Protein AF-A0A6C0I2X2-F1 (afdb_monomer_lite)

Structure (mmCIF, N/CA/C/O backbone):
data_AF-A0A6C0I2X2-F1
#
_entry.id   AF-A0A6C0I2X2-F1
#
loop_
_atom_site.group_PDB
_atom_site.id
_atom_site.type_symbol
_atom_site.label_atom_id
_atom_site.label_alt_id
_atom_site.label_comp_id
_atom_site.label_asym_id
_atom_site.label_entity_id
_atom_site.label_seq_id
_atom_site.pdbx_PDB_ins_code
_atom_site.Cartn_x
_atom_site.Cartn_y
_atom_site.Cartn_z
_atom_site.occupancy
_atom_site.B_iso_or_equiv
_atom_site.auth_seq_id
_atom_site.auth_comp_id
_atom_site.auth_asym_id
_atom_site.auth_atom_id
_atom_site.pdbx_PDB_model_num
ATOM 1 N N . MET A 1 1 ? 1.763 -5.707 17.708 1.00 91.62 1 MET A N 1
ATOM 2 C CA . MET A 1 1 ? 1.294 -4.418 17.154 1.00 91.62 1 MET A CA 1
ATOM 3 C C . MET A 1 1 ? 1.384 -4.442 15.642 1.00 91.62 1 MET A C 1
ATOM 5 O O . MET A 1 1 ? 2.374 -4.923 15.099 1.00 91.62 1 MET A O 1
ATOM 9 N N . ILE A 1 2 ? 0.371 -3.896 14.972 1.00 95.31 2 ILE A N 1
ATOM 10 C CA . ILE A 1 2 ? 0.252 -3.894 13.511 1.00 95.31 2 ILE A CA 1
ATOM 11 C C . ILE A 1 2 ? 0.061 -2.456 13.030 1.00 95.31 2 ILE A C 1
ATOM 13 O O . ILE A 1 2 ? -0.828 -1.758 13.516 1.00 95.31 2 ILE A O 1
ATOM 17 N N . ALA A 1 3 ? 0.880 -2.009 12.081 1.00 96.81 3 ALA A N 1
ATOM 18 C CA . ALA A 1 3 ? 0.660 -0.749 11.377 1.00 96.81 3 ALA A CA 1
ATOM 19 C C . ALA A 1 3 ? -0.050 -1.017 10.054 1.00 96.81 3 ALA A C 1
ATOM 21 O O . ALA A 1 3 ? 0.403 -1.851 9.276 1.00 96.81 3 ALA A O 1
ATOM 22 N N . VAL A 1 4 ? -1.118 -0.279 9.773 1.00 97.56 4 VAL A N 1
ATOM 23 C CA . VAL A 1 4 ? -1.797 -0.291 8.476 1.00 97.56 4 VAL A CA 1
ATOM 24 C C . VAL A 1 4 ? -1.531 1.043 7.797 1.00 97.56 4 VAL A C 1
ATOM 26 O O . VAL A 1 4 ? -1.989 2.088 8.254 1.00 97.56 4 VAL A O 1
ATOM 29 N N . VAL A 1 5 ? -0.745 1.007 6.729 1.00 97.50 5 VAL A N 1
ATOM 30 C CA . VAL A 1 5 ? -0.379 2.155 5.904 1.00 97.50 5 VAL A CA 1
ATOM 31 C C . VAL A 1 5 ? -1.300 2.171 4.696 1.00 97.50 5 VAL A C 1
ATOM 33 O O . VAL A 1 5 ? -1.398 1.182 3.970 1.00 97.50 5 VAL A O 1
ATOM 36 N N . ILE A 1 6 ? -1.980 3.292 4.482 1.00 95.94 6 ILE A N 1
ATOM 37 C CA . ILE A 1 6 ? -2.921 3.446 3.379 1.00 95.94 6 ILE A CA 1
ATOM 38 C C . ILE A 1 6 ? -2.575 4.707 2.602 1.00 95.94 6 ILE A C 1
ATOM 40 O O . ILE A 1 6 ? -2.463 5.790 3.176 1.00 95.94 6 ILE A O 1
ATOM 44 N N . TYR A 1 7 ? -2.452 4.541 1.286 1.00 93.25 7 TYR A N 1
ATOM 45 C CA . TYR A 1 7 ? -2.471 5.640 0.334 1.00 93.25 7 TYR A CA 1
ATOM 46 C C . TYR A 1 7 ? -3.473 5.353 -0.789 1.00 93.25 7 TYR A C 1
ATOM 48 O O . TYR A 1 7 ? -3.333 4.350 -1.496 1.00 93.25 7 TYR A O 1
ATOM 56 N N . GLY A 1 8 ? -4.474 6.222 -0.955 1.00 84.25 8 GLY A N 1
ATOM 57 C CA . GLY A 1 8 ? -5.486 6.109 -2.010 1.00 84.25 8 GLY A CA 1
ATOM 58 C C . GLY A 1 8 ? -6.781 6.869 -1.711 1.00 84.25 8 GLY A C 1
ATOM 59 O O . GLY A 1 8 ? -6.992 7.325 -0.594 1.00 84.25 8 GLY A O 1
ATOM 60 N N . GLU A 1 9 ? -7.642 6.991 -2.724 1.00 83.06 9 GLU A N 1
ATOM 61 C CA . GLU A 1 9 ? -8.941 7.679 -2.651 1.00 83.06 9 GLU A CA 1
ATOM 62 C C . GLU A 1 9 ? -10.033 6.834 -1.967 1.00 83.06 9 GLU A C 1
ATOM 64 O O . GLU A 1 9 ? -10.022 5.603 -2.025 1.00 83.06 9 GLU A O 1
ATOM 69 N N . PHE A 1 10 ? -11.052 7.495 -1.412 1.00 88.81 10 PHE A N 1
ATOM 70 C CA . PHE A 1 10 ? -12.163 6.869 -0.680 1.00 88.81 10 PHE A CA 1
ATOM 71 C C . PHE A 1 10 ? -13.313 6.387 -1.573 1.00 88.81 10 PHE A C 1
ATOM 73 O O . PHE A 1 10 ? -14.476 6.461 -1.210 1.00 88.81 10 PHE A O 1
ATOM 80 N N . ARG A 1 11 ? -13.023 5.862 -2.765 1.00 82.56 11 ARG A N 1
ATOM 81 C CA . ARG A 1 11 ? -14.056 5.633 -3.798 1.00 82.56 11 ARG A CA 1
ATOM 82 C C . ARG A 1 11 ? -15.206 4.714 -3.376 1.00 82.56 11 ARG A C 1
ATOM 84 O O . ARG A 1 11 ? -16.310 4.858 -3.894 1.00 82.56 11 ARG A O 1
ATOM 91 N N . THR A 1 12 ? -14.929 3.732 -2.520 1.00 85.75 12 THR A N 1
ATOM 92 C CA . THR A 1 12 ? -15.882 2.673 -2.144 1.00 85.75 12 THR A CA 1
ATOM 93 C C . THR A 1 12 ? -15.799 2.308 -0.662 1.00 85.75 12 THR A C 1
ATOM 95 O O . THR A 1 12 ? -16.136 1.188 -0.273 1.00 85.75 12 THR A O 1
ATOM 98 N N . PHE A 1 13 ? -15.308 3.228 0.179 1.00 89.94 13 PHE A N 1
ATOM 99 C CA . PHE A 1 13 ? -15.110 2.948 1.605 1.00 89.94 13 PHE A CA 1
ATOM 100 C C . PHE A 1 13 ? -16.431 2.590 2.302 1.00 89.94 13 PHE A C 1
ATOM 102 O O . PHE A 1 13 ? -16.455 1.714 3.158 1.00 89.94 13 PHE A O 1
ATOM 109 N N . ASP A 1 14 ? -17.523 3.235 1.896 1.00 88.69 14 ASP A N 1
ATOM 110 C CA . ASP A 1 14 ? -18.871 3.060 2.432 1.00 88.69 14 ASP A CA 1
ATOM 111 C C . ASP A 1 14 ? -19.448 1.666 2.158 1.00 88.69 14 ASP A C 1
ATOM 113 O O . ASP A 1 14 ? -20.282 1.185 2.919 1.00 88.69 14 ASP A O 1
ATOM 117 N N . ILE A 1 15 ? -18.988 1.005 1.093 1.00 85.50 15 ILE A N 1
ATOM 118 C CA . ILE A 1 15 ? -19.405 -0.357 0.740 1.00 85.50 15 ILE A CA 1
ATOM 119 C C . ILE A 1 15 ? -18.465 -1.392 1.365 1.00 85.50 15 ILE A C 1
ATOM 121 O O . ILE A 1 15 ? -18.912 -2.422 1.865 1.00 85.50 15 ILE A O 1
ATOM 125 N N . ASN A 1 16 ? -17.155 -1.148 1.290 1.00 86.69 16 ASN A N 1
ATOM 126 C CA . ASN A 1 16 ? -16.172 -2.223 1.408 1.00 86.69 16 ASN A CA 1
ATOM 127 C C . ASN A 1 16 ? -15.336 -2.159 2.686 1.00 86.69 16 ASN A C 1
ATOM 129 O O . ASN A 1 16 ? -14.788 -3.184 3.075 1.00 86.69 16 ASN A O 1
ATOM 133 N N . LEU A 1 17 ? -15.204 -1.000 3.345 1.00 93.62 17 LEU A N 1
ATOM 134 C CA . LEU A 1 17 ? -14.218 -0.838 4.419 1.00 93.62 17 LEU A CA 1
ATOM 135 C C . LEU A 1 17 ? -14.474 -1.788 5.589 1.00 93.62 17 LEU A C 1
ATOM 137 O O . LEU A 1 17 ? -13.550 -2.466 6.021 1.00 93.62 17 LEU A O 1
ATOM 141 N N . GLU A 1 18 ? -15.705 -1.858 6.095 1.00 95.19 18 GLU A N 1
ATOM 142 C CA . GLU A 1 18 ? -16.014 -2.699 7.257 1.00 95.19 18 GLU A CA 1
ATOM 143 C C . GLU A 1 18 ? -15.754 -4.186 6.971 1.00 95.19 18 GLU A C 1
ATOM 145 O O . GLU A 1 18 ? -15.129 -4.874 7.778 1.00 95.19 18 GLU A O 1
ATOM 150 N N . GLU A 1 19 ? -16.180 -4.667 5.803 1.00 92.50 19 GLU A N 1
ATOM 151 C CA . GLU A 1 19 ? -15.930 -6.045 5.381 1.00 92.50 19 GLU A CA 1
ATOM 152 C C . GLU A 1 19 ? -14.432 -6.290 5.182 1.00 92.50 19 GLU A C 1
ATOM 154 O O . GLU A 1 19 ? -13.884 -7.241 5.724 1.00 92.50 19 GLU A O 1
ATOM 159 N N . ASN A 1 20 ? -13.727 -5.377 4.514 1.00 93.81 20 ASN A N 1
ATOM 160 C CA . ASN A 1 20 ? -12.282 -5.467 4.323 1.00 93.81 20 ASN A CA 1
ATOM 161 C C . ASN A 1 20 ? -11.517 -5.547 5.650 1.00 93.81 20 ASN A C 1
ATOM 163 O O . ASN A 1 20 ? -10.525 -6.270 5.736 1.00 93.81 20 ASN A O 1
ATOM 167 N N . LEU A 1 21 ? -11.963 -4.836 6.692 1.00 95.75 21 LEU A N 1
ATOM 168 C CA . LEU A 1 21 ? -11.372 -4.947 8.026 1.00 95.75 21 LEU A CA 1
ATOM 169 C C . LEU A 1 21 ? -11.582 -6.346 8.621 1.00 95.75 21 LEU A C 1
ATOM 171 O O . LEU A 1 21 ? -10.640 -6.914 9.169 1.00 95.75 21 LEU A O 1
ATOM 175 N N . LYS A 1 22 ? -12.769 -6.942 8.472 1.00 94.25 22 LYS A N 1
ATOM 176 C CA . LYS A 1 22 ? -13.046 -8.320 8.926 1.00 94.25 22 LYS A CA 1
ATOM 177 C C . LYS A 1 22 ? -12.227 -9.354 8.146 1.00 94.25 22 LYS A C 1
ATOM 179 O O . LYS A 1 22 ? -11.662 -10.280 8.733 1.00 94.25 22 LYS A O 1
ATOM 184 N N . GLU A 1 23 ? -12.111 -9.170 6.839 1.00 92.25 23 GLU A N 1
ATOM 185 C CA . GLU A 1 23 ? -11.394 -10.070 5.935 1.00 92.25 23 GLU A CA 1
ATOM 186 C C . GLU A 1 23 ? -9.881 -10.045 6.166 1.00 92.25 23 GLU A C 1
ATOM 188 O O . GLU A 1 23 ? -9.241 -11.096 6.220 1.00 92.25 23 GLU A O 1
ATOM 193 N N . LEU A 1 24 ? -9.305 -8.863 6.391 1.00 93.25 24 LEU A N 1
ATOM 194 C CA . LEU A 1 24 ? -7.876 -8.721 6.665 1.00 93.25 24 LEU A CA 1
ATOM 195 C C . LEU A 1 24 ? -7.523 -9.022 8.125 1.00 93.25 24 LEU A C 1
ATOM 197 O O . LEU A 1 24 ? -6.495 -9.633 8.389 1.00 93.25 24 LEU A O 1
ATOM 201 N N . PHE A 1 25 ? -8.357 -8.599 9.077 1.00 95.12 25 PHE A N 1
ATOM 202 C CA . PHE A 1 25 ? -7.963 -8.507 10.486 1.00 95.12 25 PHE A CA 1
ATOM 203 C C . PHE A 1 25 ? -8.889 -9.235 11.464 1.00 95.12 25 PHE A C 1
ATOM 205 O O . PHE A 1 25 ? -8.590 -9.272 12.652 1.00 95.12 25 PHE A O 1
ATOM 212 N N . GLY A 1 26 ? -9.990 -9.838 11.009 1.00 91.94 26 GLY A N 1
ATOM 213 C CA . GLY A 1 26 ? -10.999 -10.449 11.887 1.00 91.94 26 GLY A CA 1
ATOM 214 C C . GLY A 1 26 ? -10.527 -11.660 12.704 1.00 91.94 26 GLY A C 1
ATOM 215 O O . GLY A 1 26 ? -11.234 -12.086 13.608 1.00 91.94 26 GLY A O 1
ATOM 216 N N . GLU A 1 27 ? -9.347 -12.212 12.408 1.00 90.81 27 GLU A N 1
ATOM 217 C CA . GLU A 1 27 ? -8.721 -13.297 13.187 1.00 90.81 27 GLU A CA 1
ATOM 218 C C . GLU A 1 27 ? -7.776 -12.782 14.285 1.00 90.81 27 GLU A C 1
ATOM 220 O O . GLU A 1 27 ? -7.269 -13.563 15.088 1.00 90.81 27 GLU A O 1
ATOM 225 N N . ILE A 1 28 ? -7.537 -11.470 14.351 1.00 91.88 28 ILE A N 1
ATOM 226 C CA . ILE A 1 28 ? -6.727 -10.857 15.402 1.00 91.88 28 ILE A CA 1
ATOM 227 C C . ILE A 1 28 ? -7.590 -10.710 16.656 1.00 91.88 28 ILE A C 1
ATOM 229 O O . ILE A 1 28 ? -8.568 -9.966 16.665 1.00 91.88 28 ILE A O 1
ATOM 233 N N . ALA A 1 29 ? -7.191 -11.394 17.731 1.00 90.25 29 ALA A N 1
ATOM 234 C CA . ALA A 1 29 ? -7.947 -11.435 18.984 1.00 90.25 29 ALA A CA 1
ATOM 235 C C . ALA A 1 29 ? -8.147 -10.055 19.639 1.00 90.25 29 ALA A C 1
ATOM 237 O O . ALA A 1 29 ? -9.168 -9.824 20.281 1.00 90.25 29 ALA A O 1
ATOM 238 N N . ASP A 1 30 ? -7.181 -9.145 19.480 1.00 93.56 30 ASP A N 1
ATOM 239 C CA . ASP A 1 30 ? -7.239 -7.781 20.010 1.00 93.56 30 ASP A CA 1
ATOM 240 C C . ASP A 1 30 ? -7.043 -6.744 18.887 1.00 93.56 30 ASP A C 1
ATOM 242 O O . ASP A 1 30 ? -5.904 -6.397 18.560 1.00 93.56 30 ASP A O 1
ATOM 246 N N . PRO A 1 31 ? -8.129 -6.210 18.296 1.00 94.69 31 PRO A N 1
ATOM 247 C CA . PRO A 1 31 ? -8.054 -5.174 17.263 1.00 94.69 31 PRO A CA 1
ATOM 248 C C . PRO A 1 31 ? -7.410 -3.856 17.718 1.00 94.69 31 PRO A C 1
ATOM 250 O O . PRO A 1 31 ? -7.029 -3.042 16.867 1.00 94.69 31 PRO A O 1
ATOM 253 N N . SER A 1 32 ? -7.248 -3.629 19.029 1.00 95.56 32 SER A N 1
ATOM 254 C CA . SER A 1 32 ? -6.659 -2.393 19.562 1.00 95.56 32 SER A CA 1
ATOM 255 C C . SER A 1 32 ? -5.166 -2.260 19.256 1.00 95.56 32 SER A C 1
ATOM 257 O O . SER A 1 32 ? -4.630 -1.149 19.237 1.00 95.56 32 SER A O 1
ATOM 259 N N . ILE A 1 33 ? -4.501 -3.372 18.919 1.00 94.50 33 ILE A N 1
ATOM 260 C CA . ILE A 1 33 ? -3.092 -3.390 18.507 1.00 94.50 33 ILE A CA 1
ATOM 261 C C . ILE A 1 33 ? -2.876 -2.888 17.071 1.00 94.50 33 ILE A C 1
ATOM 263 O O . ILE A 1 33 ? -1.722 -2.815 16.629 1.00 94.50 33 ILE A O 1
ATOM 267 N N . ILE A 1 34 ? -3.957 -2.608 16.335 1.00 96.56 34 ILE A N 1
ATOM 268 C CA . ILE A 1 34 ? -3.941 -2.191 14.932 1.00 96.56 34 ILE A CA 1
ATOM 269 C C . ILE A 1 34 ? -4.029 -0.665 14.856 1.00 96.56 34 ILE A C 1
ATOM 271 O O . ILE A 1 34 ? -4.967 -0.032 15.355 1.00 96.56 34 ILE A O 1
ATOM 275 N N . HIS A 1 35 ? -3.027 -0.069 14.219 1.00 97.25 35 HIS A N 1
ATOM 276 C CA . HIS A 1 35 ? -2.857 1.372 14.100 1.00 97.25 35 HIS A CA 1
ATOM 277 C C . HIS A 1 35 ? -2.861 1.803 12.631 1.00 97.25 35 HIS A C 1
ATOM 279 O O . HIS A 1 35 ? -2.003 1.386 11.856 1.00 97.25 35 HIS A O 1
ATOM 285 N N . PHE A 1 36 ? -3.790 2.680 12.260 1.00 97.75 36 PHE A N 1
ATOM 286 C CA . PHE A 1 36 ? -3.959 3.173 10.896 1.00 97.75 36 PHE A CA 1
ATOM 287 C C . PHE A 1 36 ? -3.206 4.484 10.657 1.00 97.75 36 PHE A C 1
ATOM 289 O O . PHE A 1 36 ? -3.283 5.422 11.458 1.00 97.75 36 PHE A O 1
ATOM 296 N N . TYR A 1 37 ? -2.519 4.545 9.520 1.00 97.44 37 TYR A N 1
ATOM 297 C CA . TYR A 1 37 ? -1.816 5.705 8.987 1.00 97.44 37 TYR A CA 1
ATOM 298 C C . TYR A 1 37 ? -2.334 5.963 7.575 1.00 97.44 37 TYR A C 1
ATOM 300 O O . TYR A 1 37 ? -2.023 5.216 6.646 1.00 97.44 37 TYR A O 1
ATOM 308 N N . ILE A 1 38 ? -3.165 6.992 7.434 1.00 96.94 38 ILE A N 1
ATOM 309 C CA . ILE A 1 38 ? -3.939 7.254 6.222 1.00 96.94 38 ILE A CA 1
ATOM 310 C C . ILE A 1 38 ? -3.450 8.554 5.591 1.00 96.94 38 ILE A C 1
ATOM 312 O O . ILE A 1 38 ? -3.522 9.621 6.201 1.00 96.94 38 ILE A O 1
ATOM 316 N N . LEU A 1 39 ? -2.980 8.454 4.353 1.00 96.31 39 LEU A N 1
ATOM 317 C CA . LEU A 1 39 ? -2.687 9.586 3.487 1.00 96.31 39 LEU A CA 1
ATOM 318 C C . LEU A 1 39 ? -3.570 9.465 2.245 1.00 96.31 39 LEU A C 1
ATOM 320 O O . LEU A 1 39 ? -3.674 8.390 1.664 1.00 96.31 39 LEU A O 1
ATOM 324 N N . THR A 1 40 ? -4.230 10.535 1.828 1.00 94.00 40 THR A N 1
ATOM 325 C CA . THR A 1 40 ? -5.151 10.479 0.681 1.00 94.00 40 THR A CA 1
ATOM 326 C C . THR A 1 40 ? -4.998 11.688 -0.228 1.00 94.00 40 THR A C 1
ATOM 328 O O . THR A 1 40 ? -4.462 12.720 0.175 1.00 94.00 40 THR A O 1
ATOM 331 N N . GLU A 1 41 ? -5.491 11.581 -1.456 1.00 89.50 41 GLU A N 1
ATOM 332 C CA . GLU A 1 41 ? -5.749 12.769 -2.266 1.00 89.50 41 GLU A CA 1
ATOM 333 C C . GLU A 1 41 ? -6.920 13.557 -1.680 1.00 89.50 41 GLU A C 1
ATOM 335 O O . GLU A 1 41 ? -7.783 13.024 -0.981 1.00 89.50 41 GLU A O 1
ATOM 340 N N . ARG A 1 42 ? -6.983 14.846 -1.999 1.00 83.62 42 ARG A N 1
ATOM 341 C CA . ARG A 1 42 ? -8.152 15.644 -1.655 1.00 83.62 42 ARG A CA 1
ATOM 342 C C . ARG A 1 42 ? -9.372 15.154 -2.442 1.00 83.62 42 ARG A C 1
ATOM 344 O O . ARG A 1 42 ? -9.368 15.177 -3.671 1.00 83.62 42 ARG A O 1
ATOM 351 N N . THR A 1 43 ? -10.432 14.784 -1.731 1.00 82.00 43 THR A N 1
ATOM 352 C CA . THR A 1 43 ? -11.733 14.408 -2.302 1.00 82.00 43 THR A CA 1
ATOM 353 C C . THR A 1 43 ? -12.800 15.466 -1.986 1.00 82.00 43 THR A C 1
ATOM 355 O O . THR A 1 43 ? -12.728 16.144 -0.950 1.00 82.00 43 THR A O 1
ATOM 358 N N . PRO A 1 44 ? -13.803 15.668 -2.862 1.00 83.81 44 PRO A N 1
ATOM 359 C CA . PRO A 1 44 ? -15.020 16.384 -2.488 1.00 83.81 44 PRO A CA 1
ATOM 360 C C . PRO A 1 44 ? -15.708 15.651 -1.330 1.00 83.81 44 PRO A C 1
ATOM 362 O O . PRO A 1 44 ? -15.917 14.449 -1.422 1.00 83.81 44 PRO A O 1
ATOM 365 N N . GLY A 1 45 ? -16.057 16.353 -0.250 1.00 87.69 45 GLY A N 1
ATOM 366 C CA . GLY A 1 45 ? -16.653 15.716 0.934 1.00 87.69 45 GLY A CA 1
ATOM 367 C C . GLY A 1 45 ? -15.647 15.034 1.869 1.00 87.69 45 GLY A C 1
ATOM 368 O O . GLY A 1 45 ? -16.035 14.230 2.711 1.00 87.69 45 GLY A O 1
ATOM 369 N N . PHE A 1 46 ? -14.350 15.351 1.752 1.00 90.12 46 PHE A N 1
ATOM 370 C CA . PHE A 1 46 ? -13.299 14.762 2.590 1.00 90.12 46 PHE A CA 1
ATOM 371 C C . PHE A 1 46 ? -13.609 14.794 4.094 1.00 90.12 46 PHE A C 1
ATOM 373 O O . PHE A 1 46 ? -13.248 13.857 4.798 1.00 90.12 46 PHE A O 1
ATOM 380 N N . ALA A 1 47 ? -14.233 15.860 4.610 1.00 91.50 47 ALA A N 1
ATOM 381 C CA . ALA A 1 47 ? -14.512 15.981 6.040 1.00 91.50 47 ALA A CA 1
ATOM 382 C C . ALA A 1 47 ? -15.525 14.923 6.503 1.00 91.50 47 ALA A C 1
ATOM 384 O O . ALA A 1 47 ? -15.274 14.218 7.481 1.00 91.50 47 ALA A O 1
ATOM 385 N N . GLU A 1 48 ? -16.617 14.776 5.755 1.00 93.88 48 GLU A N 1
ATOM 386 C CA . GLU A 1 48 ? -17.674 13.800 5.997 1.00 93.88 48 GLU A CA 1
ATOM 387 C C . GLU A 1 48 ? -17.165 12.364 5.789 1.00 93.88 48 GLU A C 1
ATOM 389 O O . GLU A 1 48 ? -17.388 11.490 6.629 1.00 93.88 48 GLU A O 1
ATOM 394 N N . GLU A 1 49 ? -16.417 12.119 4.708 1.00 94.06 49 GLU A N 1
ATOM 395 C CA . GLU A 1 49 ? -15.803 10.814 4.432 1.00 94.06 49 GLU A CA 1
ATOM 396 C C . GLU A 1 49 ? -14.801 10.427 5.527 1.00 94.06 49 GLU A C 1
ATOM 398 O O . GLU A 1 49 ? -14.817 9.301 6.027 1.00 94.06 49 GLU A O 1
ATOM 403 N N . LYS A 1 50 ? -13.953 11.371 5.957 1.00 94.88 50 LYS A N 1
ATOM 404 C CA . LYS A 1 50 ? -12.996 11.173 7.050 1.00 94.88 50 LYS A CA 1
ATOM 405 C C . LYS A 1 50 ? -13.705 10.795 8.341 1.00 94.88 50 LYS A C 1
ATOM 407 O O . LYS A 1 50 ? -13.263 9.855 9.000 1.00 94.88 50 LYS A O 1
ATOM 412 N N . GLU A 1 51 ? -14.769 11.502 8.712 1.00 96.06 51 GLU A N 1
ATOM 413 C CA . GLU A 1 51 ? -15.544 11.197 9.915 1.00 96.06 51 GLU A CA 1
ATOM 414 C C . GLU A 1 51 ? -16.137 9.783 9.852 1.00 96.06 51 GLU A C 1
ATOM 416 O O . GLU A 1 51 ? -15.946 8.994 10.782 1.00 96.06 51 GLU A O 1
ATOM 421 N N . ALA A 1 52 ? -16.755 9.416 8.726 1.00 96.38 52 ALA A N 1
ATOM 422 C CA . ALA A 1 52 ? -17.330 8.089 8.529 1.00 96.38 52 ALA A CA 1
ATOM 423 C C . ALA A 1 52 ? -16.269 6.973 8.589 1.00 96.38 52 ALA A C 1
ATOM 425 O O . ALA A 1 52 ? -16.450 5.978 9.294 1.00 96.38 52 ALA A O 1
ATOM 426 N N . ILE A 1 53 ? -15.120 7.159 7.929 1.00 96.38 53 ILE A N 1
ATOM 427 C CA . ILE A 1 53 ? -13.980 6.228 7.991 1.00 96.38 53 ILE A CA 1
ATOM 428 C C . ILE A 1 53 ? -13.466 6.096 9.429 1.00 96.38 53 ILE A C 1
ATOM 430 O O . ILE A 1 53 ? -13.211 4.983 9.898 1.00 96.38 53 ILE A O 1
ATOM 434 N N . CYS A 1 54 ? -13.341 7.215 10.150 1.00 97.00 54 CYS A N 1
ATOM 435 C CA . CYS A 1 54 ? -12.918 7.211 11.548 1.00 97.00 54 CYS A CA 1
ATOM 436 C C . CYS A 1 54 ? -13.880 6.411 12.424 1.00 97.00 54 CYS A C 1
ATOM 438 O O . CYS A 1 54 ? -13.432 5.633 13.269 1.00 97.00 54 CYS A O 1
ATOM 440 N N . GLN A 1 55 ? -15.186 6.562 12.205 1.00 97.94 55 GLN A N 1
ATOM 441 C CA . GLN A 1 55 ? -16.196 5.831 12.954 1.00 97.94 55 GLN A CA 1
ATOM 442 C C . GLN A 1 55 ? -16.157 4.326 12.659 1.00 97.94 55 GLN A C 1
ATOM 444 O O . GLN A 1 55 ? -16.211 3.537 13.601 1.00 97.94 55 GLN A O 1
ATOM 449 N N . ILE A 1 56 ? -15.999 3.915 11.394 1.00 98.00 56 ILE A N 1
ATOM 450 C CA . ILE A 1 56 ? -15.885 2.495 11.012 1.00 98.00 56 ILE A CA 1
ATOM 451 C C . ILE A 1 56 ? -14.652 1.853 11.666 1.00 98.00 56 ILE A C 1
ATOM 453 O O . ILE A 1 56 ? -14.769 0.814 12.316 1.00 98.00 56 ILE A O 1
ATOM 457 N N . ILE A 1 57 ? -13.480 2.494 11.570 1.00 97.69 57 ILE A N 1
ATOM 458 C CA . ILE A 1 57 ? -12.233 1.973 12.161 1.00 97.69 57 ILE A CA 1
ATOM 459 C C . ILE A 1 57 ? -12.327 1.908 13.693 1.00 97.69 57 ILE A C 1
ATOM 461 O O . ILE A 1 57 ? -11.878 0.936 14.303 1.00 97.69 57 ILE A O 1
ATOM 465 N N . LYS A 1 58 ? -12.945 2.913 14.325 1.00 97.31 58 LYS A N 1
ATOM 466 C CA . LYS A 1 58 ? -13.172 2.932 15.776 1.00 97.31 58 LYS A CA 1
ATOM 467 C C . LYS A 1 58 ? -14.133 1.827 16.218 1.00 97.31 58 LYS A C 1
ATOM 469 O O . LYS A 1 58 ? -13.870 1.176 17.224 1.00 97.31 58 LYS A O 1
ATOM 474 N N . ASN A 1 59 ? -15.217 1.598 15.476 1.00 97.69 59 ASN A N 1
ATOM 475 C CA . ASN A 1 59 ? -16.182 0.531 15.759 1.00 97.69 59 ASN A CA 1
ATOM 476 C C . ASN A 1 59 ? -15.558 -0.863 15.637 1.00 97.69 59 ASN A C 1
ATOM 478 O O . ASN A 1 59 ? -15.925 -1.757 16.392 1.00 97.69 59 ASN A O 1
ATOM 482 N N . PHE A 1 60 ? -14.587 -1.034 14.736 1.00 97.56 60 PHE A N 1
ATOM 483 C CA . PHE A 1 60 ? -13.800 -2.264 14.631 1.00 97.56 60 PHE A CA 1
ATOM 484 C C . PHE A 1 60 ? -12.859 -2.490 15.835 1.00 97.56 60 PHE A C 1
ATOM 486 O O . PHE A 1 60 ? -12.337 -3.584 16.016 1.00 97.56 60 PHE A O 1
ATOM 493 N N . GLY A 1 61 ? -12.655 -1.478 16.686 1.00 97.25 61 GLY A N 1
ATOM 494 C CA . GLY A 1 61 ? -11.800 -1.557 17.872 1.00 97.25 61 GLY A CA 1
ATOM 495 C C . GLY A 1 61 ? -10.347 -1.147 17.629 1.00 97.25 61 GLY A C 1
ATOM 496 O O . GLY A 1 61 ? -9.507 -1.351 18.501 1.00 97.25 61 GLY A O 1
ATOM 497 N N . SER A 1 62 ? -10.039 -0.553 16.474 1.00 97.25 62 SER A N 1
ATOM 498 C CA . SER A 1 62 ? -8.691 -0.100 16.111 1.00 97.25 62 SER A CA 1
ATOM 499 C C . SER A 1 62 ? -8.515 1.410 16.285 1.00 97.25 62 SER A C 1
ATOM 501 O O . SER A 1 62 ? -9.467 2.147 16.547 1.00 97.25 62 SER A O 1
ATOM 503 N N . SER A 1 63 ? -7.279 1.900 16.143 1.00 95.50 63 SER A N 1
ATOM 504 C CA . SER A 1 63 ? -6.978 3.331 16.289 1.00 95.50 63 SER A CA 1
ATOM 505 C C . SER A 1 63 ? -6.375 3.942 15.032 1.00 95.50 63 SER A C 1
ATOM 507 O O . SER A 1 63 ? -5.596 3.314 14.320 1.00 95.50 63 SER A O 1
ATOM 509 N N . ILE A 1 64 ? -6.704 5.207 14.782 1.00 97.00 64 ILE A N 1
ATOM 510 C CA . ILE A 1 64 ? -6.092 6.019 13.729 1.00 97.00 64 ILE A CA 1
ATOM 511 C C . ILE A 1 64 ? -5.015 6.883 14.377 1.00 97.00 64 ILE A C 1
ATOM 513 O O . ILE A 1 64 ? -5.294 7.648 15.300 1.00 97.00 64 ILE A O 1
ATOM 517 N N . ARG A 1 65 ? -3.773 6.740 13.913 1.00 95.75 65 ARG A N 1
ATOM 518 C CA . ARG A 1 65 ? -2.614 7.505 14.395 1.00 95.75 65 ARG A CA 1
ATOM 519 C C . ARG A 1 65 ? -2.293 8.698 13.505 1.00 95.75 65 ARG A C 1
ATOM 521 O O . ARG A 1 65 ? -1.714 9.663 13.989 1.00 95.75 65 ARG A O 1
ATOM 528 N N . TYR A 1 66 ? -2.672 8.631 12.233 1.00 96.19 66 TYR A N 1
ATOM 529 C CA . TYR A 1 66 ? -2.459 9.697 11.263 1.00 96.19 66 TYR A CA 1
ATOM 530 C C . TYR A 1 66 ? -3.546 9.657 10.188 1.00 96.19 66 TYR A C 1
ATOM 532 O O . TYR A 1 66 ? -3.878 8.574 9.704 1.00 96.19 66 TYR A O 1
ATOM 540 N N . PHE A 1 67 ? -4.101 10.821 9.834 1.00 96.00 67 PHE A N 1
ATOM 541 C CA . PHE A 1 67 ? -5.100 10.952 8.771 1.00 96.00 67 PHE A CA 1
ATOM 542 C C . PHE A 1 67 ? -5.100 12.368 8.178 1.00 96.00 67 PHE A C 1
ATOM 544 O O . PHE A 1 67 ? -5.764 13.273 8.703 1.00 96.00 67 PHE A O 1
ATOM 551 N N . GLU A 1 68 ? -4.420 12.531 7.043 1.00 95.19 68 GLU A N 1
ATOM 552 C CA . GLU A 1 68 ? -4.319 13.796 6.305 1.00 95.19 68 GLU A CA 1
ATOM 553 C C . GLU A 1 68 ? -4.478 13.619 4.788 1.00 95.19 68 GLU A C 1
ATOM 555 O O . GLU A 1 68 ? -4.405 12.513 4.248 1.00 95.19 68 GLU A O 1
ATOM 560 N N . THR A 1 69 ? -4.697 14.741 4.099 1.00 95.25 69 THR A N 1
ATOM 561 C CA . THR A 1 69 ? -4.608 14.822 2.634 1.00 95.25 69 THR A CA 1
ATOM 562 C C . THR A 1 69 ? -3.182 15.155 2.195 1.00 95.25 69 THR A C 1
ATOM 564 O O . THR A 1 69 ? -2.437 15.760 2.965 1.00 95.25 69 THR A O 1
ATOM 567 N N . MET A 1 70 ? -2.823 14.833 0.951 1.00 93.69 70 MET A N 1
ATOM 568 C CA . MET A 1 70 ? -1.554 15.240 0.337 1.00 93.69 70 MET A CA 1
ATOM 569 C C . MET A 1 70 ? -1.330 16.754 0.416 1.00 93.69 70 MET A C 1
ATOM 571 O O . MET A 1 70 ? -0.259 17.182 0.833 1.00 93.69 70 MET A O 1
ATOM 575 N N . ASP A 1 71 ? -2.352 17.556 0.100 1.00 90.00 71 ASP A N 1
ATOM 576 C CA . ASP A 1 71 ? -2.269 19.025 0.102 1.00 90.00 71 ASP A CA 1
ATOM 577 C C . ASP A 1 71 ? -1.953 19.605 1.490 1.00 90.00 71 ASP A C 1
ATOM 579 O O . ASP A 1 71 ? -1.363 20.676 1.606 1.00 90.00 71 ASP A O 1
ATOM 583 N N . SER A 1 72 ? -2.369 18.908 2.551 1.00 91.75 72 SER A N 1
ATOM 584 C CA . SER A 1 72 ? -2.149 19.310 3.944 1.00 91.75 72 SER A CA 1
ATOM 585 C C . SER A 1 72 ? -0.945 18.626 4.596 1.00 91.75 72 SER A C 1
ATOM 587 O O . SER A 1 72 ? -0.646 18.914 5.751 1.00 91.75 72 SER A O 1
ATOM 589 N N . CYS A 1 73 ? -0.297 17.689 3.901 1.00 94.25 73 CYS A N 1
ATOM 590 C CA . CYS A 1 73 ? 0.732 16.838 4.477 1.00 94.25 73 CYS A CA 1
ATOM 591 C C . CYS A 1 73 ? 2.036 17.618 4.658 1.00 94.25 73 CYS A C 1
ATOM 593 O O . CYS A 1 73 ? 2.715 17.957 3.691 1.00 94.25 73 CYS A O 1
ATOM 595 N N . SER A 1 74 ? 2.435 17.848 5.908 1.00 92.81 74 SER A N 1
ATOM 596 C CA . SER A 1 74 ? 3.680 18.561 6.238 1.00 92.81 74 SER A CA 1
ATOM 597 C C . SER A 1 74 ? 4.955 17.821 5.816 1.00 92.81 74 SER A C 1
ATOM 599 O O . SER A 1 74 ? 6.020 18.426 5.731 1.00 92.81 74 SER A O 1
ATOM 601 N N . HIS A 1 75 ? 4.851 16.517 5.554 1.00 93.00 75 HIS A N 1
ATOM 602 C CA . HIS A 1 75 ? 5.951 15.672 5.094 1.00 93.00 75 HIS A CA 1
ATOM 603 C C . HIS A 1 75 ? 6.058 15.602 3.563 1.00 93.00 75 HIS A C 1
ATOM 605 O O . HIS A 1 75 ? 6.976 14.961 3.053 1.00 93.00 75 HIS A O 1
ATOM 611 N N . TYR A 1 76 ? 5.119 16.210 2.830 1.00 95.31 76 TYR A N 1
ATOM 612 C CA . TYR A 1 76 ? 5.133 16.197 1.374 1.00 95.31 76 TYR A CA 1
ATOM 613 C C . TYR A 1 76 ? 6.271 17.061 0.823 1.00 95.31 76 TYR A C 1
ATOM 615 O O . TYR A 1 76 ? 6.436 18.221 1.192 1.00 95.31 76 TYR A O 1
ATOM 623 N N . ASP A 1 77 ? 7.032 16.482 -0.099 1.00 94.62 77 ASP A N 1
ATOM 624 C CA . ASP A 1 77 ? 8.159 17.110 -0.778 1.00 94.62 77 ASP A CA 1
ATOM 625 C C . ASP A 1 77 ? 7.915 17.053 -2.291 1.00 94.62 77 ASP A C 1
ATOM 627 O O . ASP A 1 77 ? 8.114 16.022 -2.946 1.00 94.62 77 ASP A O 1
ATOM 631 N N . SER A 1 78 ? 7.467 18.181 -2.844 1.00 94.12 78 SER A N 1
ATOM 632 C CA . SER A 1 78 ? 7.177 18.308 -4.271 1.00 94.12 78 SER A CA 1
ATOM 633 C C . SER A 1 78 ? 8.424 18.199 -5.148 1.00 94.12 78 SER A C 1
ATOM 635 O O . SER A 1 78 ? 8.326 17.741 -6.285 1.00 94.12 78 SER A O 1
ATOM 637 N N . GLU A 1 79 ? 9.594 18.615 -4.651 1.00 95.25 79 GLU A N 1
ATOM 638 C CA . GLU A 1 79 ? 10.843 18.526 -5.413 1.00 95.25 79 GLU A CA 1
ATOM 639 C C . GLU A 1 79 ? 11.291 17.068 -5.533 1.00 95.25 79 GLU A C 1
ATOM 641 O O . GLU A 1 79 ? 11.685 16.619 -6.614 1.00 95.25 79 GLU A O 1
ATOM 646 N N . LEU A 1 80 ? 11.172 16.300 -4.447 1.00 94.31 80 LEU A N 1
ATOM 647 C CA . LEU A 1 80 ? 11.468 14.873 -4.451 1.00 94.31 80 LEU A CA 1
ATOM 648 C C . LEU A 1 80 ? 10.481 14.078 -5.315 1.00 94.31 80 LEU A C 1
ATOM 650 O O . LEU A 1 80 ? 10.925 13.224 -6.089 1.00 94.31 80 LEU A O 1
ATOM 654 N N . GLU A 1 81 ? 9.174 14.364 -5.237 1.00 94.44 81 GLU A N 1
ATOM 655 C CA . GLU A 1 81 ? 8.183 13.743 -6.129 1.00 94.44 81 GLU A CA 1
ATOM 656 C C . GLU A 1 81 ? 8.549 14.017 -7.596 1.00 94.44 81 GLU A C 1
ATOM 658 O O . GLU A 1 81 ? 8.639 13.086 -8.402 1.00 94.44 81 GLU A O 1
ATOM 663 N N . GLN A 1 82 ? 8.839 15.278 -7.940 1.00 93.81 82 GLN A N 1
ATOM 664 C CA . GLN A 1 82 ? 9.197 15.653 -9.306 1.00 93.81 82 GLN A CA 1
ATOM 665 C C . GLN A 1 82 ? 10.495 14.980 -9.766 1.00 93.81 82 GLN A C 1
ATOM 667 O O . GLN A 1 82 ? 10.563 14.488 -10.891 1.00 93.81 82 GLN A O 1
ATOM 672 N N . LYS A 1 83 ? 11.499 14.858 -8.892 1.00 93.38 83 LYS A N 1
ATOM 673 C CA . LYS A 1 83 ? 12.745 14.140 -9.194 1.00 93.38 83 LYS A CA 1
ATOM 674 C C . LYS A 1 83 ? 12.503 12.664 -9.520 1.00 93.38 83 LYS A C 1
ATOM 676 O O . LYS A 1 83 ? 13.139 12.134 -10.428 1.00 93.38 83 LYS A O 1
ATOM 681 N N . ILE A 1 84 ? 11.598 12.002 -8.800 1.00 91.69 84 ILE A N 1
ATOM 682 C CA . ILE A 1 84 ? 11.219 10.603 -9.056 1.00 91.69 84 ILE A CA 1
ATOM 683 C C . ILE A 1 84 ? 10.475 10.479 -10.390 1.00 91.69 84 ILE A C 1
ATOM 685 O O . ILE A 1 84 ? 10.742 9.559 -11.164 1.00 91.69 84 ILE A O 1
ATOM 689 N N . VAL A 1 85 ? 9.582 11.426 -10.694 1.00 91.00 85 VAL A N 1
ATOM 690 C CA . VAL A 1 85 ? 8.903 11.503 -11.997 1.00 91.00 85 VAL A CA 1
ATOM 691 C C . VAL A 1 85 ? 9.913 11.681 -13.130 1.00 91.00 85 VAL A C 1
ATOM 693 O O . VAL A 1 85 ? 9.833 10.980 -14.136 1.00 91.00 85 VAL A O 1
ATOM 696 N N . ASP A 1 86 ? 10.876 12.585 -12.977 1.00 90.06 86 ASP A N 1
ATOM 697 C CA . ASP A 1 86 ? 11.881 12.856 -14.003 1.00 90.06 86 ASP A CA 1
ATOM 698 C C . ASP A 1 86 ? 12.829 11.671 -14.207 1.00 90.06 86 ASP A C 1
ATOM 700 O O . ASP A 1 86 ? 13.186 11.361 -15.343 1.00 90.06 86 ASP A O 1
ATOM 704 N N . ASP A 1 87 ? 13.208 10.975 -13.133 1.00 88.44 87 ASP A N 1
ATOM 705 C CA . ASP A 1 87 ? 13.988 9.739 -13.207 1.00 88.44 87 ASP A CA 1
ATOM 706 C C . ASP A 1 87 ? 13.245 8.642 -13.987 1.00 88.44 87 ASP A C 1
ATOM 708 O O . ASP A 1 87 ? 13.824 8.015 -14.873 1.00 88.44 87 ASP A O 1
ATOM 712 N N . TYR A 1 88 ? 11.941 8.477 -13.743 1.00 86.69 88 TYR A N 1
ATOM 713 C CA . TYR A 1 88 ? 11.101 7.546 -14.500 1.00 86.69 88 TYR A CA 1
ATOM 714 C C . TYR A 1 88 ? 10.990 7.923 -15.984 1.00 86.69 88 TYR A C 1
ATOM 716 O O . TYR A 1 88 ? 11.102 7.065 -16.860 1.00 86.69 88 TYR A O 1
ATOM 724 N N . LYS A 1 89 ? 10.840 9.219 -16.288 1.00 82.69 89 LYS A N 1
ATOM 725 C CA . LYS A 1 89 ? 10.730 9.724 -17.667 1.00 82.69 89 LYS A CA 1
ATOM 726 C C . LYS A 1 89 ? 12.001 9.568 -18.501 1.00 82.69 89 LYS A C 1
ATOM 728 O O . LYS A 1 89 ? 11.924 9.631 -19.725 1.00 82.69 89 LYS A O 1
ATOM 733 N N . ARG A 1 90 ? 13.164 9.373 -17.870 1.00 80.31 90 ARG A N 1
ATOM 734 C CA . ARG A 1 90 ? 14.441 9.122 -18.565 1.00 80.31 90 ARG A CA 1
ATOM 735 C C . ARG A 1 90 ? 14.551 7.708 -19.133 1.00 80.31 90 ARG A C 1
ATOM 737 O O . ARG A 1 90 ? 15.498 7.437 -19.867 1.00 80.31 90 ARG A O 1
ATOM 744 N N . ILE A 1 91 ? 13.623 6.811 -18.800 1.00 78.44 91 ILE A N 1
ATOM 745 C CA . ILE A 1 91 ? 13.637 5.438 -19.301 1.00 78.44 91 ILE A CA 1
ATOM 746 C C . ILE A 1 91 ? 13.213 5.446 -20.781 1.00 78.44 91 ILE A C 1
ATOM 748 O O . ILE A 1 91 ? 12.122 5.929 -21.089 1.00 78.44 91 ILE A O 1
ATOM 752 N N . PRO A 1 92 ? 14.057 4.938 -21.700 1.00 64.81 92 PRO A N 1
ATOM 753 C CA . PRO A 1 92 ? 13.840 5.051 -23.139 1.00 64.81 92 PRO A CA 1
ATOM 754 C C . PRO A 1 92 ? 12.785 4.045 -23.623 1.00 64.81 92 PRO A C 1
ATOM 756 O O . PRO A 1 92 ? 13.139 2.961 -24.067 1.00 64.81 92 PRO A O 1
ATOM 759 N N . ASP A 1 93 ? 11.501 4.387 -23.491 1.00 67.81 93 ASP A N 1
ATOM 760 C CA . ASP A 1 93 ? 10.339 3.653 -24.028 1.00 67.81 93 ASP A CA 1
ATOM 761 C C . ASP A 1 93 ? 9.050 4.495 -23.813 1.00 67.81 93 ASP A C 1
ATOM 763 O O . ASP A 1 93 ? 9.108 5.625 -23.314 1.00 67.81 93 ASP A O 1
ATOM 767 N N . ASP A 1 94 ? 7.869 3.940 -24.102 1.00 65.19 94 ASP A N 1
ATOM 768 C CA . ASP A 1 94 ? 6.540 4.533 -23.868 1.00 65.19 94 ASP A CA 1
ATOM 769 C C . ASP A 1 94 ? 6.296 5.006 -22.413 1.00 65.19 94 ASP A C 1
ATOM 771 O O . ASP A 1 94 ? 5.382 5.796 -22.149 1.00 65.19 94 ASP A O 1
ATOM 775 N N . ARG A 1 95 ? 7.159 4.609 -21.463 1.00 66.00 95 ARG A N 1
ATOM 776 C CA . ARG A 1 95 ? 7.125 5.033 -20.047 1.00 66.00 95 ARG A CA 1
ATOM 777 C C . ARG A 1 95 ? 7.274 6.543 -19.864 1.00 66.00 95 ARG A C 1
ATOM 779 O O . ARG A 1 95 ? 6.764 7.087 -18.889 1.00 66.00 95 ARG A O 1
ATOM 786 N N . ALA A 1 96 ? 7.910 7.242 -20.809 1.00 62.50 96 ALA A N 1
ATOM 787 C CA . ALA A 1 96 ? 8.177 8.680 -20.714 1.00 62.50 96 ALA A CA 1
ATOM 788 C C . ALA A 1 96 ? 6.912 9.564 -20.631 1.00 62.50 96 ALA A C 1
ATOM 790 O O . ALA A 1 96 ? 6.991 10.735 -20.249 1.00 62.50 96 ALA A O 1
ATOM 791 N N . ARG A 1 97 ? 5.736 9.023 -20.978 1.00 69.50 97 ARG A N 1
ATOM 792 C CA . ARG A 1 97 ? 4.454 9.746 -20.930 1.00 69.50 97 ARG A CA 1
ATOM 793 C C . ARG A 1 97 ? 3.696 9.571 -19.615 1.00 69.50 97 ARG A C 1
ATOM 795 O O . ARG A 1 97 ? 2.778 10.343 -19.347 1.00 69.50 97 ARG A O 1
ATOM 802 N N . ASP A 1 98 ? 4.072 8.597 -18.794 1.00 81.50 98 ASP A N 1
ATOM 803 C CA . ASP A 1 98 ? 3.352 8.259 -17.572 1.00 81.50 98 ASP A CA 1
ATOM 804 C C . ASP A 1 98 ? 3.954 8.971 -16.352 1.00 81.50 98 ASP A C 1
ATOM 806 O O . ASP A 1 98 ? 5.015 8.621 -15.840 1.00 81.50 98 ASP A O 1
ATOM 810 N N . SER A 1 99 ? 3.254 9.999 -15.870 1.00 85.56 99 SER A N 1
ATOM 811 C CA . SER A 1 99 ? 3.566 10.659 -14.597 1.00 85.56 99 SER A CA 1
ATOM 812 C C . SER A 1 99 ? 2.768 10.110 -13.417 1.00 85.56 99 SER A C 1
ATOM 814 O O . SER A 1 99 ? 3.011 10.520 -12.288 1.00 85.56 99 SER A O 1
ATOM 816 N N . PHE A 1 100 ? 1.779 9.247 -13.652 1.00 88.25 100 PHE A N 1
ATOM 817 C CA . PHE A 1 100 ? 0.906 8.735 -12.602 1.00 88.25 100 PHE A CA 1
ATOM 818 C C . PHE A 1 100 ? 1.618 7.666 -11.772 1.00 88.25 100 PHE A C 1
ATOM 820 O O . PHE A 1 100 ? 1.681 7.784 -10.550 1.00 88.25 100 PHE A O 1
ATOM 827 N N . THR A 1 101 ? 2.217 6.672 -12.429 1.00 88.38 101 THR A N 1
ATOM 828 C CA . THR A 1 101 ? 2.950 5.583 -11.766 1.00 88.38 101 THR A CA 1
ATOM 829 C C . THR A 1 101 ? 4.050 6.072 -10.813 1.00 88.38 101 THR A C 1
ATOM 831 O O . THR A 1 101 ? 4.024 5.682 -9.641 1.00 88.38 101 THR A O 1
ATOM 834 N N . PRO A 1 102 ? 4.999 6.937 -11.233 1.00 90.25 102 PRO A N 1
ATOM 835 C CA . PRO A 1 102 ? 6.056 7.410 -10.337 1.00 90.25 102 PRO A CA 1
ATOM 836 C C . PRO A 1 102 ? 5.526 8.229 -9.152 1.00 90.25 102 PRO A C 1
ATOM 838 O O . PRO A 1 102 ? 6.053 8.104 -8.046 1.00 90.25 102 PRO A O 1
ATOM 841 N N . ARG A 1 103 ? 4.453 9.012 -9.341 1.00 92.81 103 ARG A N 1
ATOM 842 C CA . ARG A 1 103 ? 3.789 9.734 -8.241 1.00 92.81 103 ARG A CA 1
ATOM 843 C C . ARG A 1 103 ? 3.148 8.770 -7.254 1.00 92.81 103 ARG A C 1
ATOM 845 O O . ARG A 1 103 ? 3.356 8.887 -6.053 1.00 92.81 103 ARG A O 1
ATOM 852 N N . LEU A 1 104 ? 2.414 7.775 -7.747 1.00 91.75 104 LEU A N 1
ATOM 853 C CA . LEU A 1 104 ? 1.779 6.764 -6.904 1.00 91.75 104 LEU A CA 1
ATOM 854 C C . LEU A 1 104 ? 2.814 5.964 -6.092 1.00 91.75 104 LEU A C 1
ATOM 856 O O . LEU A 1 104 ? 2.595 5.711 -4.907 1.00 91.75 104 LEU A O 1
ATOM 860 N N . TYR A 1 105 ? 3.960 5.624 -6.690 1.00 93.19 105 TYR A N 1
ATOM 861 C CA . TYR A 1 105 ? 5.092 5.028 -5.974 1.00 93.19 105 TYR A CA 1
ATOM 862 C C . TYR A 1 105 ? 5.612 5.953 -4.863 1.00 93.19 105 TYR A C 1
ATOM 864 O O . TYR A 1 105 ? 5.677 5.536 -3.704 1.00 93.19 105 TYR A O 1
ATOM 872 N N . TYR A 1 106 ? 5.906 7.218 -5.190 1.00 94.81 106 TYR A N 1
ATOM 873 C CA . TYR A 1 106 ? 6.365 8.209 -4.215 1.00 94.81 106 TYR A CA 1
ATOM 874 C C . TYR A 1 106 ? 5.398 8.329 -3.030 1.00 94.81 106 TYR A C 1
ATOM 876 O O . TYR A 1 106 ? 5.814 8.238 -1.878 1.00 94.81 106 TYR A O 1
ATOM 884 N N . ARG A 1 107 ? 4.097 8.464 -3.288 1.00 94.50 107 ARG A N 1
ATOM 885 C CA . ARG A 1 107 ? 3.100 8.709 -2.238 1.00 94.50 107 ARG A CA 1
ATOM 886 C C . ARG A 1 107 ? 2.903 7.508 -1.309 1.00 94.50 107 ARG A C 1
ATOM 888 O O . ARG A 1 107 ? 2.714 7.689 -0.107 1.00 94.50 107 ARG A O 1
ATOM 895 N N . ARG A 1 108 ? 3.045 6.277 -1.818 1.00 94.62 108 ARG A N 1
ATOM 896 C CA . ARG A 1 108 ? 3.090 5.062 -0.978 1.00 94.62 108 ARG A CA 1
ATOM 897 C C . ARG A 1 108 ? 4.327 5.032 -0.079 1.00 94.62 108 ARG A C 1
ATOM 899 O O . ARG A 1 108 ? 4.214 4.702 1.101 1.00 94.62 108 ARG A O 1
ATOM 906 N N . CYS A 1 109 ? 5.491 5.404 -0.612 1.00 95.88 109 CYS A N 1
ATOM 907 C CA . CYS A 1 109 ? 6.714 5.553 0.178 1.00 95.88 109 CYS A CA 1
ATOM 908 C C . CYS A 1 109 ? 6.587 6.671 1.228 1.00 95.88 109 CYS A C 1
ATOM 910 O O . CYS A 1 109 ? 6.986 6.474 2.374 1.00 95.88 109 CYS A O 1
ATOM 912 N N . LEU A 1 110 ? 5.970 7.803 0.885 1.00 96.94 110 LEU A N 1
ATOM 913 C CA . LEU A 1 110 ? 5.713 8.904 1.814 1.00 96.94 110 LEU A CA 1
ATOM 914 C C . LEU A 1 110 ? 4.813 8.463 2.978 1.00 96.94 110 LEU A C 1
ATOM 916 O O . LEU A 1 110 ? 5.168 8.669 4.136 1.00 96.94 110 LEU A O 1
ATOM 920 N N . ALA A 1 111 ? 3.695 7.783 2.701 1.00 96.56 111 ALA A N 1
ATOM 921 C CA . ALA A 1 111 ? 2.812 7.254 3.745 1.00 96.56 111 ALA A CA 1
ATOM 922 C C . ALA A 1 111 ? 3.559 6.315 4.716 1.00 96.56 111 ALA A C 1
ATOM 924 O O . ALA A 1 111 ? 3.375 6.381 5.935 1.00 96.56 111 ALA A O 1
ATOM 925 N N . TYR A 1 112 ? 4.463 5.483 4.190 1.00 96.50 112 TYR A N 1
ATOM 926 C CA . TYR A 1 112 ? 5.325 4.620 4.997 1.00 96.50 112 TYR A CA 1
ATOM 927 C C . TYR A 1 112 ? 6.334 5.407 5.853 1.00 96.50 112 TYR A C 1
ATOM 929 O O . TYR A 1 112 ? 6.544 5.093 7.028 1.00 96.50 112 TYR A O 1
ATOM 937 N N . GLN A 1 113 ? 6.943 6.457 5.304 1.00 95.44 113 GLN A N 1
ATOM 938 C CA . GLN A 1 113 ? 7.858 7.326 6.046 1.00 95.44 113 GLN A CA 1
ATOM 939 C C . GLN A 1 113 ? 7.172 8.099 7.172 1.00 95.44 113 GLN A C 1
ATOM 941 O O . GLN A 1 113 ? 7.744 8.227 8.258 1.00 95.44 113 GLN A O 1
ATOM 946 N N . ILE A 1 114 ? 5.944 8.567 6.949 1.00 95.50 114 ILE A N 1
ATOM 947 C CA . ILE A 1 114 ? 5.130 9.216 7.981 1.00 95.50 114 ILE A CA 1
ATOM 948 C C . ILE A 1 114 ? 4.891 8.245 9.139 1.00 95.50 114 ILE A C 1
ATOM 950 O O . ILE A 1 114 ? 5.146 8.589 10.293 1.00 95.50 114 ILE A O 1
ATOM 954 N N . MET A 1 115 ? 4.487 7.005 8.843 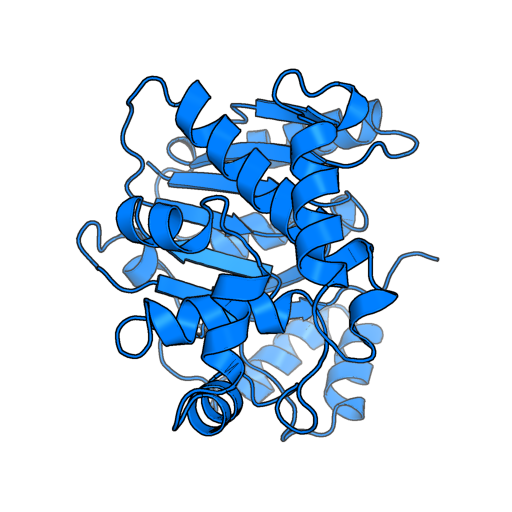1.00 95.81 115 MET A N 1
ATOM 955 C CA . MET A 1 115 ? 4.330 5.963 9.863 1.00 95.81 115 MET A CA 1
ATOM 956 C C . MET A 1 115 ? 5.621 5.755 10.665 1.00 95.81 115 MET A C 1
ATOM 958 O O . MET A 1 115 ? 5.585 5.783 11.897 1.00 95.81 115 MET A O 1
ATOM 962 N N . ASN A 1 116 ? 6.769 5.625 9.990 1.00 93.75 116 ASN A N 1
ATOM 963 C CA . ASN A 1 116 ? 8.057 5.463 10.667 1.00 93.75 116 ASN A CA 1
ATOM 964 C C . ASN A 1 116 ? 8.390 6.661 11.571 1.00 93.75 116 ASN A C 1
ATOM 966 O O . ASN A 1 116 ? 8.820 6.457 12.705 1.00 93.75 116 ASN A O 1
ATOM 970 N N . THR A 1 117 ? 8.133 7.886 11.110 1.00 92.75 117 THR A N 1
ATOM 971 C CA . THR A 1 117 ? 8.408 9.124 11.859 1.00 92.75 117 THR A CA 1
ATOM 972 C C . THR A 1 117 ? 7.522 9.239 13.100 1.00 92.75 117 THR A C 1
ATOM 974 O O . THR A 1 117 ? 7.998 9.539 14.193 1.00 92.75 117 THR A O 1
ATOM 977 N N . LEU A 1 118 ? 6.229 8.944 12.955 1.00 92.31 118 LEU A N 1
ATOM 978 C CA . LEU A 1 118 ? 5.232 9.092 14.017 1.00 92.31 118 LEU A CA 1
ATOM 979 C C . LEU A 1 118 ? 5.165 7.900 14.978 1.00 92.31 118 LEU A C 1
ATOM 981 O O . LEU A 1 118 ? 4.534 7.993 16.030 1.00 92.31 118 LEU A O 1
ATOM 985 N N . SER A 1 119 ? 5.797 6.770 14.654 1.00 87.50 119 SER A N 1
ATOM 986 C CA . SER A 1 119 ? 5.823 5.601 15.544 1.00 87.50 119 SER A CA 1
ATOM 987 C C . SER A 1 119 ? 6.658 5.819 16.816 1.00 87.50 119 SER A C 1
ATOM 989 O O . SER A 1 119 ? 6.576 5.001 17.731 1.00 87.50 119 SER A O 1
ATOM 991 N N . LEU A 1 120 ? 7.425 6.920 16.914 1.00 73.19 120 LEU A N 1
ATOM 992 C CA . LEU A 1 120 ? 8.271 7.281 18.067 1.00 73.19 120 LEU A CA 1
ATOM 993 C C . LEU A 1 120 ? 9.187 6.129 18.530 1.00 73.19 120 LEU A C 1
ATOM 995 O O . LEU A 1 120 ? 9.448 5.966 19.720 1.00 73.19 120 LEU A O 1
ATOM 999 N N . GLY A 1 121 ? 9.637 5.290 17.592 1.00 66.50 121 GLY A N 1
ATOM 1000 C CA . GLY A 1 121 ? 10.489 4.137 17.885 1.00 66.50 121 GLY A CA 1
ATOM 1001 C C . GLY A 1 121 ? 9.757 2.915 18.451 1.00 66.50 121 GLY A C 1
ATOM 1002 O O . GLY A 1 121 ? 10.417 1.952 18.835 1.00 66.50 121 GLY A O 1
ATOM 1003 N N . LYS A 1 122 ? 8.417 2.907 18.492 1.00 77.50 122 LYS A N 1
ATOM 1004 C CA . LYS A 1 122 ? 7.648 1.702 18.827 1.00 77.50 122 LYS A CA 1
ATOM 1005 C C . LYS A 1 122 ? 7.719 0.704 17.665 1.00 77.50 122 LYS A C 1
ATOM 1007 O O . LYS A 1 122 ? 7.261 1.034 16.570 1.00 77.50 122 LYS A O 1
ATOM 1012 N N . PRO A 1 123 ? 8.259 -0.508 17.874 1.00 82.38 123 PRO A N 1
ATOM 1013 C CA . PRO A 1 123 ? 8.362 -1.491 16.808 1.00 82.38 123 PRO A CA 1
ATOM 1014 C C . PRO A 1 123 ? 6.986 -2.085 16.499 1.00 82.38 123 PRO A C 1
ATOM 1016 O O . PRO A 1 123 ? 6.289 -2.562 17.392 1.00 82.38 123 PRO A O 1
ATOM 1019 N N . TYR A 1 124 ? 6.602 -2.070 15.227 1.00 92.06 124 TYR A N 1
ATOM 1020 C CA . TYR A 1 124 ? 5.471 -2.846 14.733 1.00 92.06 124 TYR A CA 1
ATOM 1021 C C . TYR A 1 124 ? 5.951 -4.239 14.321 1.00 92.06 124 TYR A C 1
ATOM 1023 O O . TYR A 1 124 ? 6.904 -4.358 13.552 1.00 92.06 124 TYR A O 1
ATOM 1031 N N . ASP A 1 125 ? 5.272 -5.283 14.800 1.00 91.94 125 ASP A N 1
ATOM 1032 C CA . ASP A 1 125 ? 5.563 -6.678 14.431 1.00 91.94 125 ASP A CA 1
ATOM 1033 C C . ASP A 1 125 ? 5.199 -6.947 12.967 1.00 91.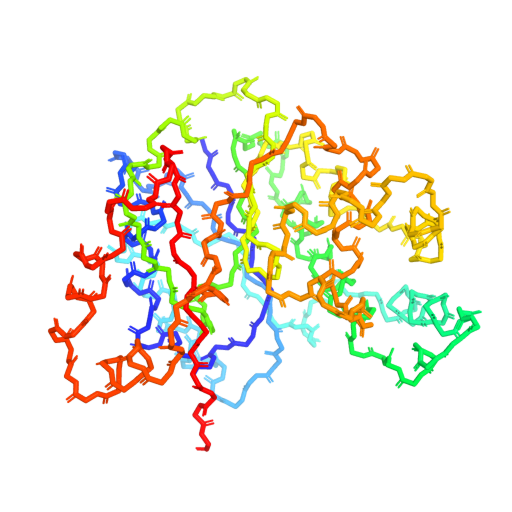94 125 ASP A C 1
ATOM 1035 O O . ASP A 1 125 ? 5.823 -7.760 12.278 1.00 91.94 125 ASP A O 1
ATOM 1039 N N . ARG A 1 126 ? 4.163 -6.241 12.498 1.00 93.62 126 ARG A N 1
ATOM 1040 C CA . ARG A 1 126 ? 3.680 -6.270 11.123 1.00 93.62 126 ARG A CA 1
ATOM 1041 C C . ARG A 1 126 ? 3.331 -4.893 10.625 1.00 93.62 126 ARG A C 1
ATOM 1043 O O . ARG A 1 126 ? 2.780 -4.064 11.346 1.00 93.62 126 ARG A O 1
ATOM 1050 N N . ILE A 1 127 ? 3.609 -4.695 9.353 1.00 95.75 127 ILE A N 1
ATOM 1051 C CA . ILE A 1 127 ? 3.255 -3.507 8.610 1.00 95.75 127 ILE A CA 1
ATOM 1052 C C . ILE A 1 127 ? 2.509 -3.980 7.369 1.00 95.75 127 ILE A C 1
ATOM 1054 O O . ILE A 1 127 ? 2.988 -4.827 6.615 1.00 95.75 127 ILE A O 1
ATOM 1058 N N . VAL A 1 128 ? 1.318 -3.430 7.197 1.00 96.62 128 VAL A N 1
ATOM 1059 C CA . VAL A 1 128 ? 0.382 -3.754 6.135 1.00 96.62 128 VAL A CA 1
ATOM 1060 C C . VAL A 1 128 ? 0.230 -2.517 5.268 1.00 96.62 128 VAL A C 1
ATOM 1062 O O . VAL A 1 128 ? -0.341 -1.529 5.714 1.00 96.62 128 VAL A O 1
ATOM 1065 N N . LEU A 1 129 ? 0.735 -2.548 4.039 1.00 96.25 129 LEU A N 1
ATOM 1066 C CA . LEU A 1 129 ? 0.338 -1.578 3.021 1.00 96.25 129 LEU A CA 1
ATOM 1067 C C . LEU A 1 129 ? -0.902 -2.139 2.332 1.00 96.25 129 LEU A C 1
ATOM 1069 O O . LEU A 1 129 ? -0.804 -3.172 1.680 1.00 96.25 129 LEU A O 1
ATOM 1073 N N . ALA A 1 130 ? -2.048 -1.482 2.470 1.00 94.12 130 ALA A N 1
ATOM 1074 C CA . ALA A 1 130 ? -3.302 -1.953 1.887 1.00 94.12 130 ALA A CA 1
ATOM 1075 C C . ALA A 1 130 ? -4.062 -0.820 1.202 1.00 94.12 130 ALA A C 1
ATOM 1077 O O . ALA A 1 130 ? -3.876 0.359 1.512 1.00 94.12 130 ALA A O 1
ATOM 1078 N N . ARG A 1 131 ? -4.983 -1.190 0.312 1.00 91.06 131 ARG A N 1
ATOM 1079 C CA . ARG A 1 131 ? -5.978 -0.268 -0.244 1.00 91.06 131 ARG A CA 1
ATOM 1080 C C . ARG A 1 131 ? -7.400 -0.731 0.100 1.00 91.06 131 ARG A C 1
ATOM 1082 O O . ARG A 1 131 ? -8.072 -1.347 -0.720 1.00 91.06 131 ARG A O 1
ATOM 1089 N N . PRO A 1 132 ? -7.862 -0.541 1.345 1.00 91.44 132 PRO A N 1
ATOM 1090 C CA . PRO A 1 132 ? -9.177 -1.020 1.778 1.00 91.44 132 PRO A CA 1
ATOM 1091 C C . PRO A 1 132 ? -10.344 -0.139 1.331 1.00 91.44 132 PRO A C 1
ATOM 1093 O O . PRO A 1 132 ? -11.490 -0.479 1.607 1.00 91.44 132 PRO A O 1
ATOM 1096 N N . PHE A 1 133 ? -10.078 0.979 0.654 1.00 89.44 133 PHE A N 1
ATOM 1097 C CA . PHE A 1 133 ? -11.111 1.922 0.226 1.00 89.44 133 PHE A CA 1
ATOM 1098 C C . PHE A 1 133 ? -11.535 1.766 -1.240 1.00 89.44 133 PHE A C 1
ATOM 1100 O O . PHE A 1 133 ? -12.564 2.313 -1.638 1.00 89.44 133 PHE A O 1
ATOM 1107 N N . ASP A 1 134 ? -10.764 1.043 -2.052 1.00 81.69 134 ASP A N 1
ATOM 1108 C CA . ASP A 1 134 ? -10.967 0.892 -3.500 1.00 81.69 134 ASP A CA 1
ATOM 1109 C C . ASP A 1 134 ? -10.856 -0.564 -3.998 1.00 81.69 134 ASP A C 1
ATOM 1111 O O . ASP A 1 134 ? -11.147 -0.835 -5.166 1.00 81.69 134 ASP A O 1
ATOM 1115 N N . MET A 1 135 ? -10.499 -1.500 -3.115 1.00 82.50 135 MET A N 1
ATOM 1116 C CA . MET A 1 135 ? -10.492 -2.941 -3.368 1.00 82.50 135 MET A CA 1
ATOM 1117 C C . MET A 1 135 ? -11.495 -3.653 -2.466 1.00 82.50 135 MET A C 1
ATOM 1119 O O . MET A 1 135 ? -11.844 -3.156 -1.397 1.00 82.50 135 MET A O 1
ATOM 1123 N N . VAL A 1 136 ? -11.926 -4.839 -2.880 1.00 84.25 136 VAL A N 1
ATOM 1124 C CA . VAL A 1 136 ? -12.624 -5.800 -2.022 1.00 84.25 136 VAL A CA 1
ATOM 1125 C C . VAL A 1 136 ? -11.665 -6.946 -1.736 1.00 84.25 136 VAL A C 1
ATOM 1127 O O . VAL A 1 136 ? -11.176 -7.587 -2.665 1.00 84.25 136 VAL A O 1
ATOM 1130 N N . TYR A 1 137 ? -11.407 -7.212 -0.462 1.00 86.69 137 TYR A N 1
ATOM 1131 C CA . TYR A 1 137 ? -10.674 -8.395 -0.028 1.00 86.69 137 TYR A CA 1
ATOM 1132 C C . TYR A 1 137 ? -11.663 -9.506 0.302 1.00 86.69 137 TYR A C 1
ATOM 1134 O O . TYR A 1 137 ? -12.712 -9.248 0.886 1.00 86.69 137 TYR A O 1
ATOM 1142 N N . LYS A 1 138 ? -11.331 -10.746 -0.056 1.00 84.44 138 LYS A N 1
ATOM 1143 C CA . LYS A 1 138 ? -12.065 -11.921 0.404 1.00 84.44 138 LYS A CA 1
ATOM 1144 C C . LYS A 1 138 ? -11.112 -13.037 0.789 1.00 84.44 138 LYS A C 1
ATOM 1146 O O . LYS A 1 138 ? -10.349 -13.551 -0.022 1.00 84.44 138 LYS A O 1
ATOM 1151 N N . ARG A 1 139 ? -11.116 -13.398 2.058 1.00 85.12 139 ARG A N 1
ATOM 1152 C CA . ARG A 1 139 ? -10.245 -14.406 2.633 1.00 85.12 139 ARG A CA 1
ATOM 1153 C C . ARG A 1 139 ? -10.823 -15.784 2.354 1.00 85.12 139 ARG A C 1
ATOM 1155 O O . ARG A 1 139 ? -11.945 -16.089 2.740 1.00 85.12 139 ARG A O 1
ATOM 1162 N N . CYS A 1 140 ? -10.038 -16.635 1.700 1.00 79.12 140 CYS A N 1
ATOM 1163 C CA . CYS A 1 140 ? -10.413 -18.036 1.487 1.00 79.12 140 CYS A CA 1
ATOM 1164 C C . CYS A 1 140 ? -9.740 -18.992 2.473 1.00 79.12 140 CYS A C 1
ATOM 1166 O O . CYS A 1 140 ? -10.170 -20.134 2.619 1.00 79.12 140 CYS A O 1
ATOM 1168 N N . ARG A 1 141 ? -8.676 -18.544 3.146 1.00 79.06 141 ARG A N 1
ATOM 1169 C CA . ARG A 1 141 ? -7.927 -19.290 4.162 1.00 79.06 141 ARG A CA 1
ATOM 1170 C C . ARG A 1 141 ? -7.508 -18.348 5.280 1.00 79.06 141 ARG A C 1
ATOM 1172 O O . ARG A 1 141 ? -7.321 -17.167 5.030 1.00 79.06 141 ARG A O 1
ATOM 1179 N N . SER A 1 142 ? -7.355 -18.875 6.490 1.00 85.00 142 SER A N 1
ATOM 1180 C CA . SER A 1 142 ? -6.925 -18.087 7.649 1.00 85.00 142 SER A CA 1
ATOM 1181 C C . SER A 1 142 ? -5.623 -17.321 7.378 1.00 85.00 142 SER A C 1
ATOM 1183 O O . SER A 1 142 ? -4.723 -17.832 6.717 1.00 85.00 142 SER A O 1
ATOM 1185 N N . LEU A 1 143 ? -5.540 -16.096 7.900 1.00 86.62 143 LEU A N 1
ATOM 1186 C CA . LEU A 1 143 ? -4.340 -15.257 7.908 1.00 86.62 143 LEU A CA 1
ATOM 1187 C C . LEU A 1 143 ? -3.653 -15.251 9.286 1.00 86.62 143 LEU A C 1
ATOM 1189 O O . LEU A 1 143 ? -2.675 -14.528 9.476 1.00 86.62 143 LEU A O 1
ATOM 1193 N N . SER A 1 144 ? -4.118 -16.047 10.256 1.00 84.44 144 SER A N 1
ATOM 1194 C CA . SER A 1 144 ? -3.517 -16.141 11.595 1.00 84.44 144 SER A CA 1
ATOM 1195 C C . SER A 1 144 ? -2.009 -16.405 11.535 1.00 84.44 144 SER A C 1
ATOM 1197 O O . SER A 1 144 ? -1.239 -15.688 12.171 1.00 84.44 144 SER A O 1
ATOM 1199 N N . SER A 1 145 ? -1.556 -17.332 10.683 1.00 82.88 145 SER A N 1
ATOM 1200 C CA . SER A 1 145 ? -0.128 -17.647 10.495 1.00 82.88 145 SER A CA 1
ATOM 1201 C C . SER A 1 145 ? 0.699 -16.436 10.030 1.00 82.88 145 SER A C 1
ATOM 1203 O O . SER A 1 145 ? 1.844 -16.246 10.462 1.00 82.88 145 SER A O 1
ATOM 1205 N N . VAL A 1 146 ? 0.110 -15.573 9.196 1.00 86.31 146 VAL A N 1
ATOM 1206 C CA . VAL A 1 146 ? 0.732 -14.344 8.685 1.00 86.31 146 VAL A CA 1
ATOM 1207 C C . VAL A 1 146 ? 0.991 -13.358 9.825 1.00 86.31 146 VAL A C 1
ATOM 1209 O O . VAL A 1 146 ? 2.068 -12.749 9.876 1.00 86.31 146 VAL A O 1
ATOM 1212 N N . TYR A 1 147 ? 0.047 -13.227 10.762 1.00 85.31 147 TYR A N 1
ATOM 1213 C CA . TYR A 1 147 ? 0.119 -12.273 11.873 1.00 85.31 147 TYR A CA 1
ATOM 1214 C C . TYR A 1 147 ? 0.826 -12.812 13.126 1.00 85.31 147 TYR A C 1
ATOM 1216 O O . TYR A 1 147 ? 1.448 -12.028 13.841 1.00 85.31 147 TYR A O 1
ATOM 1224 N N . GLU A 1 148 ? 0.799 -14.121 13.375 1.00 77.62 148 GLU A N 1
ATOM 1225 C CA . GLU A 1 148 ? 1.414 -14.752 14.554 1.00 77.62 148 GLU A CA 1
ATOM 1226 C C . GLU A 1 148 ? 2.940 -14.896 14.436 1.00 77.62 148 GLU A C 1
ATOM 1228 O O . GLU A 1 148 ? 3.659 -14.842 15.436 1.00 77.62 148 GLU A O 1
ATOM 1233 N N . THR A 1 149 ? 3.472 -15.052 13.219 1.00 68.94 149 THR A N 1
ATOM 1234 C CA . THR A 1 149 ? 4.884 -15.421 13.023 1.00 68.94 149 THR A CA 1
ATOM 1235 C C . THR A 1 149 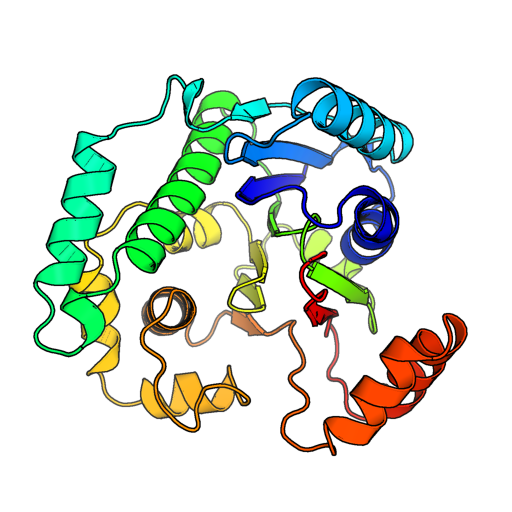? 5.834 -14.220 13.114 1.00 68.94 149 THR A C 1
ATOM 1237 O O . THR A 1 149 ? 6.458 -13.855 12.121 1.00 68.94 149 THR A O 1
ATOM 1240 N N . THR A 1 150 ? 5.989 -13.572 14.266 1.00 64.75 150 THR A N 1
ATOM 1241 C CA . THR A 1 150 ? 6.745 -12.301 14.418 1.00 64.75 150 THR A CA 1
ATOM 1242 C C . THR A 1 150 ? 8.135 -12.267 13.749 1.00 64.75 150 THR A C 1
ATOM 1244 O O . THR A 1 150 ? 8.508 -11.228 13.212 1.00 64.75 150 THR A O 1
ATOM 1247 N N . ASN A 1 151 ? 8.834 -13.407 13.648 1.00 64.50 151 ASN A N 1
ATOM 1248 C CA . ASN A 1 151 ? 10.160 -13.544 13.022 1.00 64.50 151 ASN A CA 1
ATOM 1249 C C . ASN A 1 151 ? 10.178 -14.079 11.575 1.00 64.50 151 ASN A C 1
ATOM 1251 O O . ASN A 1 151 ? 11.256 -14.366 11.050 1.00 64.50 151 ASN A O 1
ATOM 1255 N N . SER A 1 152 ? 9.025 -14.252 10.925 1.00 73.69 152 SER A N 1
ATOM 1256 C CA . SER A 1 152 ? 9.011 -14.611 9.503 1.00 73.69 152 SER A CA 1
ATOM 1257 C C . SER A 1 152 ? 9.673 -13.502 8.697 1.00 73.69 152 SER A C 1
ATOM 1259 O O . SER A 1 152 ? 9.362 -12.326 8.894 1.00 73.69 152 SER A O 1
ATOM 1261 N N . SER A 1 153 ? 10.583 -13.891 7.804 1.00 82.94 153 SER A N 1
ATOM 1262 C CA . SER A 1 153 ? 11.194 -12.980 6.840 1.00 82.94 153 SER A CA 1
ATOM 1263 C C . SER A 1 153 ? 10.426 -12.916 5.510 1.00 82.94 153 SER A C 1
ATOM 1265 O O . SER A 1 153 ? 10.882 -12.292 4.553 1.00 82.94 153 SER A O 1
ATOM 1267 N N . VAL A 1 154 ? 9.279 -13.600 5.435 1.00 91.12 154 VAL A N 1
ATOM 1268 C CA . VAL A 1 154 ? 8.465 -13.713 4.224 1.00 91.12 154 VAL A CA 1
ATOM 1269 C C . VAL A 1 154 ? 7.648 -12.441 4.028 1.00 91.12 154 VAL A C 1
ATOM 1271 O O . VAL A 1 154 ? 6.826 -12.090 4.875 1.00 91.12 154 VAL A O 1
ATOM 1274 N N . LEU A 1 155 ? 7.817 -11.802 2.869 1.00 93.69 155 LEU A N 1
ATOM 1275 C CA . LEU A 1 155 ? 6.931 -10.736 2.409 1.00 93.69 155 LEU A CA 1
ATOM 1276 C C . LEU A 1 155 ? 5.701 -11.344 1.727 1.00 93.69 155 LEU A C 1
ATOM 1278 O O . LEU A 1 155 ? 5.806 -11.959 0.666 1.00 93.69 155 LEU A O 1
ATOM 1282 N N . TYR A 1 156 ? 4.522 -11.129 2.290 1.00 92.56 156 TYR A N 1
ATOM 1283 C CA . TYR A 1 156 ? 3.271 -11.506 1.644 1.00 92.56 156 TYR A CA 1
ATOM 1284 C C . TYR A 1 156 ? 2.752 -10.347 0.799 1.00 92.56 156 TYR A C 1
ATOM 1286 O O . TYR A 1 156 ? 2.847 -9.192 1.217 1.00 92.56 156 TYR A O 1
ATOM 1294 N N . TYR A 1 157 ? 2.211 -10.614 -0.387 1.00 90.81 157 TYR A N 1
ATOM 1295 C CA . TYR A 1 157 ? 1.815 -9.533 -1.288 1.00 90.81 157 TYR A CA 1
ATOM 1296 C C . TYR A 1 157 ? 0.651 -9.883 -2.209 1.00 90.81 157 TYR A C 1
ATOM 1298 O O . TYR A 1 157 ? 0.483 -11.023 -2.595 1.00 90.81 157 TYR A O 1
ATOM 1306 N N . GLY A 1 158 ? -0.115 -8.880 -2.613 1.00 87.44 158 GLY A N 1
ATOM 1307 C CA . GLY A 1 158 ? -0.905 -8.841 -3.834 1.00 87.44 158 GLY A CA 1
ATOM 1308 C C . GLY A 1 158 ? -0.458 -7.596 -4.587 1.00 87.44 158 GLY A C 1
ATOM 1309 O O . GLY A 1 158 ? -0.692 -6.475 -4.124 1.00 87.44 158 GLY A O 1
ATOM 1310 N N . VAL A 1 159 ? 0.282 -7.780 -5.685 1.00 80.50 159 VAL A N 1
ATOM 1311 C CA . VAL A 1 159 ? 0.911 -6.660 -6.403 1.00 80.50 159 VAL A CA 1
ATOM 1312 C C . VAL A 1 159 ? -0.180 -5.696 -6.835 1.00 80.50 159 VAL A C 1
ATOM 1314 O O . VAL A 1 159 ? -1.069 -6.144 -7.540 1.00 80.50 159 VAL A O 1
ATOM 1317 N N . ASP A 1 160 ? -0.054 -4.425 -6.413 1.00 78.94 160 ASP A N 1
ATOM 1318 C CA . ASP A 1 160 ? -0.985 -3.281 -6.561 1.00 78.94 160 ASP A CA 1
ATOM 1319 C C . ASP A 1 160 ? -1.883 -2.938 -5.358 1.00 78.94 160 ASP A C 1
ATOM 1321 O O . ASP A 1 160 ? -2.323 -1.783 -5.266 1.00 78.94 160 ASP A O 1
ATOM 1325 N N . SER A 1 161 ? -2.104 -3.868 -4.429 1.00 85.12 161 SER A N 1
ATOM 1326 C CA . SER A 1 161 ? -3.237 -3.818 -3.490 1.00 85.12 161 SER A CA 1
ATOM 1327 C C . SER A 1 161 ? -2.847 -4.075 -2.047 1.00 85.12 161 SER A C 1
ATOM 1329 O O . SER A 1 161 ? -3.309 -3.345 -1.169 1.00 85.12 161 SER A O 1
ATOM 1331 N N . LEU A 1 162 ? -1.986 -5.063 -1.803 1.00 92.00 162 LEU A N 1
ATOM 1332 C CA . LEU A 1 162 ? -1.647 -5.515 -0.460 1.00 92.00 162 LEU A CA 1
ATOM 1333 C C . LEU A 1 162 ? -0.167 -5.882 -0.351 1.00 92.00 162 LEU A C 1
ATOM 1335 O O . LEU A 1 162 ? 0.368 -6.591 -1.192 1.00 92.00 162 LEU A O 1
ATOM 1339 N N . PHE A 1 163 ? 0.487 -5.465 0.723 1.00 95.12 163 PHE A N 1
ATOM 1340 C CA . PHE A 1 163 ? 1.762 -6.017 1.167 1.00 95.12 163 PHE A CA 1
ATOM 1341 C C . PHE A 1 163 ? 1.727 -6.176 2.681 1.00 95.12 163 PHE A C 1
ATOM 1343 O O . PHE A 1 163 ? 1.302 -5.258 3.379 1.00 95.12 163 PHE A O 1
ATOM 1350 N N . ILE A 1 164 ? 2.184 -7.319 3.185 1.00 95.25 164 ILE A N 1
ATOM 1351 C CA . ILE A 1 164 ? 2.302 -7.615 4.611 1.00 95.25 164 ILE A CA 1
ATOM 1352 C C . ILE A 1 164 ? 3.715 -8.125 4.865 1.00 95.25 164 ILE A C 1
ATOM 1354 O O . ILE A 1 164 ? 4.114 -9.165 4.344 1.00 95.25 164 ILE A O 1
ATOM 1358 N N . GLY A 1 165 ? 4.461 -7.402 5.688 1.00 94.88 165 GLY A N 1
ATOM 1359 C CA . GLY A 1 165 ? 5.805 -7.789 6.100 1.00 94.88 165 GLY A CA 1
ATOM 1360 C C . GLY A 1 165 ? 6.141 -7.236 7.475 1.00 94.88 165 GLY A C 1
ATOM 1361 O O . GLY A 1 165 ? 5.379 -6.468 8.069 1.00 94.88 165 GLY A O 1
ATOM 1362 N N . ASN A 1 166 ? 7.291 -7.624 8.002 1.00 93.62 166 ASN A N 1
ATOM 1363 C CA . ASN A 1 166 ? 7.908 -6.941 9.127 1.00 93.62 166 ASN A CA 1
ATOM 1364 C C . ASN A 1 166 ? 8.602 -5.647 8.649 1.00 93.62 166 ASN A C 1
ATOM 1366 O O . ASN A 1 166 ? 8.661 -5.326 7.457 1.00 93.62 166 ASN A O 1
ATOM 1370 N N . LYS A 1 167 ? 9.163 -4.887 9.593 1.00 92.50 167 LYS A N 1
ATOM 1371 C CA . LYS A 1 167 ? 9.854 -3.629 9.285 1.00 92.50 167 LYS A CA 1
ATOM 1372 C C . LYS A 1 167 ? 11.002 -3.786 8.282 1.00 92.50 167 LYS A C 1
ATOM 1374 O O . LYS A 1 167 ? 11.160 -2.932 7.417 1.00 92.50 167 LYS A O 1
ATOM 1379 N N . LYS A 1 168 ? 11.784 -4.862 8.368 1.00 92.94 168 LYS A N 1
ATOM 1380 C CA . LYS A 1 168 ? 12.926 -5.098 7.478 1.00 92.94 168 LYS A CA 1
ATOM 1381 C C . LYS A 1 168 ? 12.471 -5.290 6.030 1.00 92.94 168 LYS A C 1
ATOM 1383 O O . LYS A 1 168 ? 13.064 -4.683 5.139 1.00 92.94 168 LYS A O 1
ATOM 1388 N N . GLU A 1 169 ? 11.432 -6.092 5.792 1.00 94.62 169 GLU A N 1
ATOM 1389 C CA . GLU A 1 169 ? 10.881 -6.246 4.438 1.00 94.62 169 GLU A CA 1
ATOM 1390 C C . GLU A 1 169 ? 10.276 -4.934 3.932 1.00 94.62 169 GLU A C 1
ATOM 1392 O O . GLU A 1 169 ? 10.550 -4.505 2.810 1.00 94.62 169 GLU A O 1
ATOM 1397 N N . MET A 1 170 ? 9.495 -4.243 4.763 1.00 95.38 170 MET A N 1
ATOM 1398 C CA . MET A 1 170 ? 8.837 -3.011 4.329 1.00 95.38 170 MET A CA 1
ATOM 1399 C C . MET A 1 170 ? 9.819 -1.852 4.114 1.00 95.38 170 MET A C 1
ATOM 1401 O O . MET A 1 170 ? 9.610 -1.060 3.200 1.00 95.38 170 MET A O 1
ATOM 1405 N N . ASP A 1 171 ? 10.936 -1.792 4.847 1.00 94.38 171 ASP A N 1
ATOM 1406 C CA . ASP A 1 171 ? 12.036 -0.856 4.572 1.00 94.38 171 ASP A CA 1
ATOM 1407 C C . ASP A 1 171 ? 12.683 -1.147 3.204 1.00 94.38 171 ASP A C 1
ATOM 1409 O O . ASP A 1 171 ? 13.037 -0.224 2.468 1.00 94.38 171 ASP A O 1
ATOM 1413 N N . GLN A 1 172 ? 12.805 -2.416 2.805 1.00 93.94 172 GLN A N 1
ATOM 1414 C CA . GLN A 1 172 ? 13.308 -2.761 1.474 1.00 93.94 172 GLN A CA 1
ATOM 1415 C C . GLN A 1 172 ? 12.314 -2.381 0.366 1.00 93.94 172 GLN A C 1
ATOM 1417 O O . GLN A 1 172 ? 12.751 -1.884 -0.675 1.00 93.94 172 GLN A O 1
ATOM 1422 N N . LEU A 1 173 ? 11.013 -2.577 0.600 1.00 94.25 173 LEU A N 1
ATOM 1423 C CA . LEU A 1 173 ? 9.943 -2.357 -0.375 1.00 94.25 173 LEU A CA 1
ATOM 1424 C C . LEU A 1 173 ? 9.545 -0.876 -0.540 1.00 94.25 173 LEU A C 1
ATOM 1426 O O . LEU A 1 173 ? 9.293 -0.434 -1.659 1.00 94.25 173 LEU A O 1
ATOM 1430 N N . LEU A 1 174 ? 9.463 -0.113 0.555 1.00 93.94 174 LEU A N 1
ATOM 1431 C CA . LEU A 1 174 ? 8.833 1.217 0.611 1.00 93.94 174 LEU A CA 1
ATOM 1432 C C . LEU A 1 174 ? 9.802 2.358 0.949 1.00 93.94 174 LEU A C 1
ATOM 1434 O O . LEU A 1 174 ? 9.382 3.416 1.413 1.00 93.94 174 LEU A O 1
ATOM 1438 N N . THR A 1 175 ? 11.087 2.190 0.654 1.00 89.88 175 THR A N 1
ATOM 1439 C CA . THR A 1 175 ? 12.067 3.286 0.706 1.00 89.88 175 THR A CA 1
ATOM 1440 C C . THR A 1 175 ? 12.236 3.925 -0.667 1.00 89.88 175 THR A C 1
ATOM 1442 O O . THR A 1 175 ? 12.285 3.214 -1.671 1.00 89.88 175 THR A O 1
ATOM 1445 N N . PHE A 1 176 ? 12.383 5.254 -0.708 1.00 88.94 176 PHE A N 1
ATOM 1446 C CA . PHE A 1 176 ? 12.666 5.981 -1.944 1.00 88.94 176 PHE A CA 1
ATOM 1447 C C . PHE A 1 176 ? 13.947 5.489 -2.605 1.00 88.94 176 PHE A C 1
ATOM 1449 O O . PHE A 1 176 ? 15.026 5.497 -2.010 1.00 88.94 176 PHE A O 1
ATOM 1456 N N . ARG A 1 177 ? 13.826 5.104 -3.871 1.00 87.56 177 ARG A N 1
ATOM 1457 C CA . ARG A 1 177 ? 14.948 4.731 -4.727 1.00 87.56 177 ARG A CA 1
ATOM 1458 C C . ARG A 1 177 ? 14.729 5.325 -6.115 1.00 87.56 177 ARG A C 1
ATOM 1460 O O . ARG A 1 177 ? 13.575 5.497 -6.510 1.00 87.56 177 ARG A O 1
ATOM 1467 N N . PRO A 1 178 ? 15.805 5.614 -6.865 1.00 85.81 178 PRO A N 1
ATOM 1468 C CA . PRO A 1 178 ? 15.680 5.914 -8.285 1.00 85.81 178 PRO A CA 1
ATOM 1469 C C . PRO A 1 178 ? 14.941 4.764 -8.975 1.00 85.81 178 PRO A C 1
ATOM 1471 O O . PRO A 1 178 ? 15.371 3.611 -8.885 1.00 85.81 178 PRO A O 1
ATOM 1474 N N . ILE A 1 179 ? 13.818 5.061 -9.625 1.00 87.00 179 ILE A N 1
ATOM 1475 C CA . ILE A 1 179 ? 13.012 4.059 -10.323 1.00 87.00 179 ILE A CA 1
ATOM 1476 C C . ILE A 1 179 ? 13.805 3.470 -11.494 1.00 87.00 179 ILE A C 1
ATOM 1478 O O . ILE A 1 179 ? 13.678 2.281 -11.774 1.00 87.00 179 ILE A O 1
ATOM 1482 N N . SER A 1 180 ? 14.684 4.249 -12.126 1.00 83.94 180 SER A N 1
ATOM 1483 C CA . SER A 1 180 ? 15.633 3.764 -13.132 1.00 83.94 180 SER A CA 1
ATOM 1484 C C . SER A 1 180 ? 16.485 2.592 -12.617 1.00 83.94 180 SER A C 1
ATOM 1486 O O . SER A 1 180 ? 16.618 1.580 -13.305 1.00 83.94 180 SER A O 1
ATOM 1488 N N . ASN A 1 181 ? 16.975 2.676 -11.376 1.00 86.19 181 ASN A N 1
ATOM 1489 C CA . ASN A 1 181 ? 17.727 1.600 -10.722 1.00 86.19 181 ASN A CA 1
ATOM 1490 C C . ASN A 1 181 ? 16.849 0.412 -10.323 1.00 86.19 181 ASN A C 1
ATOM 1492 O O . ASN A 1 181 ? 17.343 -0.705 -10.246 1.00 86.19 181 ASN A O 1
ATOM 1496 N N . ILE A 1 182 ? 15.568 0.635 -10.020 1.00 88.88 182 ILE A N 1
ATOM 1497 C CA . ILE A 1 182 ? 14.634 -0.467 -9.762 1.00 88.88 182 ILE A CA 1
ATOM 1498 C C . ILE A 1 182 ? 14.396 -1.235 -11.066 1.00 88.88 182 ILE A C 1
ATOM 1500 O O . ILE A 1 182 ? 14.499 -2.456 -11.105 1.00 88.88 182 ILE A O 1
ATOM 1504 N N . LEU A 1 183 ? 14.102 -0.514 -12.147 1.00 87.88 183 LEU A N 1
ATOM 1505 C CA . LEU A 1 183 ? 13.676 -1.095 -13.417 1.00 87.88 183 LEU A CA 1
ATOM 1506 C C . LEU A 1 183 ? 14.822 -1.673 -14.255 1.00 87.88 183 LEU A C 1
ATOM 1508 O O . LEU A 1 183 ? 14.545 -2.362 -15.236 1.00 87.88 183 LEU A O 1
ATOM 1512 N N . SER A 1 184 ? 16.085 -1.479 -13.865 1.00 87.31 184 SER A N 1
ATOM 1513 C CA . SER A 1 184 ? 17.205 -2.230 -14.448 1.00 87.31 184 SER A CA 1
ATOM 1514 C C . SER A 1 184 ? 17.057 -3.739 -14.217 1.00 87.31 184 SER A C 1
ATOM 1516 O O . SER A 1 184 ? 17.397 -4.522 -15.104 1.00 87.31 184 SER A O 1
ATOM 1518 N N . ALA A 1 185 ? 16.444 -4.141 -13.096 1.00 87.69 185 ALA A N 1
ATOM 1519 C CA . ALA A 1 185 ? 16.152 -5.535 -12.774 1.00 87.69 185 ALA A CA 1
ATOM 1520 C C . ALA A 1 185 ? 15.243 -6.206 -13.819 1.00 87.69 185 ALA A C 1
ATOM 1522 O O . ALA A 1 185 ? 15.304 -7.418 -14.008 1.00 87.69 185 ALA A O 1
ATOM 1523 N N . CYS A 1 186 ? 14.440 -5.431 -14.560 1.00 86.12 186 CYS A N 1
ATOM 1524 C CA . CYS A 1 186 ? 13.615 -5.968 -15.641 1.00 86.12 186 CYS A CA 1
ATOM 1525 C C . CYS A 1 186 ? 14.441 -6.553 -16.800 1.00 86.12 186 CYS A C 1
ATOM 1527 O O . CYS A 1 186 ? 13.922 -7.366 -17.564 1.00 86.12 186 CYS A O 1
ATOM 1529 N N . GLY A 1 187 ? 15.703 -6.135 -16.946 1.00 85.44 187 GLY A N 1
ATOM 1530 C CA . GLY A 1 187 ? 16.643 -6.671 -17.931 1.00 85.44 187 GLY A CA 1
ATOM 1531 C C . GLY A 1 187 ? 17.450 -7.875 -17.438 1.00 85.44 187 GLY A C 1
ATOM 1532 O O . GLY A 1 187 ? 18.222 -8.441 -18.210 1.00 85.44 187 GLY A O 1
ATOM 1533 N N . GLU A 1 188 ? 17.306 -8.274 -16.171 1.00 91.25 188 GLU A N 1
ATOM 1534 C CA . GLU A 1 188 ? 18.094 -9.363 -15.598 1.00 91.25 188 GLU A CA 1
ATOM 1535 C C . GLU A 1 188 ? 17.572 -10.756 -16.006 1.00 91.25 188 GLU A C 1
ATOM 1537 O O . GLU A 1 188 ? 16.357 -10.980 -16.112 1.00 91.25 188 GLU A O 1
ATOM 1542 N N . PRO A 1 189 ? 18.470 -11.747 -16.186 1.00 92.56 189 PRO A N 1
ATOM 1543 C CA . PRO A 1 189 ? 18.076 -13.117 -16.485 1.00 92.56 189 PRO A CA 1
ATOM 1544 C C . PRO A 1 189 ? 17.095 -13.702 -15.458 1.00 92.56 189 PRO A C 1
ATOM 1546 O O . PRO A 1 189 ? 17.347 -13.763 -14.251 1.00 92.56 189 PRO A O 1
ATOM 1549 N N . GLY A 1 190 ? 15.966 -14.199 -15.963 1.00 90.75 190 GLY A N 1
ATOM 1550 C CA . GLY A 1 190 ? 14.924 -14.831 -15.157 1.00 90.75 190 GLY A CA 1
ATOM 1551 C C . GLY A 1 190 ? 13.936 -13.863 -14.503 1.00 90.75 190 GLY A C 1
ATOM 1552 O O . GLY A 1 190 ? 13.031 -14.344 -13.818 1.00 90.75 190 GLY A O 1
ATOM 1553 N N . PHE A 1 191 ? 14.050 -12.546 -14.724 1.00 90.25 191 PHE A N 1
ATOM 1554 C CA . PHE A 1 191 ? 13.017 -11.590 -14.309 1.00 90.25 191 PHE A CA 1
ATOM 1555 C C . PHE A 1 191 ? 11.668 -11.932 -14.942 1.00 90.25 191 PHE A C 1
ATOM 1557 O O . PHE A 1 191 ? 10.671 -12.063 -14.242 1.00 90.25 191 PHE A O 1
ATOM 1564 N N . LEU A 1 192 ? 11.639 -12.163 -16.256 1.00 85.56 192 LEU A N 1
ATOM 1565 C CA . LEU A 1 192 ? 10.400 -12.468 -16.970 1.00 85.56 192 LEU A CA 1
ATOM 1566 C C . LEU A 1 192 ? 9.739 -13.764 -16.473 1.00 85.56 192 LEU A C 1
ATOM 1568 O O . LEU A 1 192 ? 8.520 -13.821 -16.330 1.00 85.56 192 LEU A O 1
ATOM 1572 N N . ASP A 1 193 ? 10.533 -14.788 -16.153 1.00 87.25 193 ASP A N 1
ATOM 1573 C CA . ASP A 1 193 ? 10.027 -16.045 -15.588 1.00 87.25 193 ASP A CA 1
ATOM 1574 C C . ASP A 1 193 ? 9.567 -15.883 -14.137 1.00 87.25 193 ASP A C 1
ATOM 1576 O O . ASP A 1 193 ? 8.632 -16.547 -13.692 1.00 87.25 193 ASP A O 1
ATOM 1580 N N . PHE A 1 194 ? 10.212 -15.006 -13.367 1.00 88.25 194 PHE A N 1
ATOM 1581 C CA . PHE A 1 194 ? 9.718 -14.610 -12.054 1.00 88.25 194 PHE A CA 1
ATOM 1582 C C . PHE A 1 194 ? 8.380 -13.875 -12.174 1.00 88.25 194 PHE A C 1
ATOM 1584 O O . PHE A 1 194 ? 7.419 -14.277 -11.524 1.00 88.25 194 PHE A O 1
ATOM 1591 N N . PHE A 1 195 ? 8.292 -12.872 -13.046 1.00 85.50 195 PHE A N 1
ATOM 1592 C CA . PHE A 1 195 ? 7.085 -12.083 -13.256 1.00 85.50 195 PHE A CA 1
ATOM 1593 C C . PHE A 1 195 ? 5.914 -12.966 -13.705 1.00 85.50 195 PHE A C 1
ATOM 1595 O O . PHE A 1 195 ? 4.865 -12.953 -13.074 1.00 85.50 195 PHE A O 1
ATOM 1602 N N . ARG A 1 196 ? 6.119 -13.849 -14.693 1.00 79.62 196 ARG A N 1
ATOM 1603 C CA . ARG A 1 196 ? 5.098 -14.803 -15.172 1.00 79.62 196 ARG A CA 1
ATOM 1604 C C . ARG A 1 196 ? 4.586 -15.770 -14.117 1.00 79.62 196 ARG A C 1
ATOM 1606 O O . ARG A 1 196 ? 3.419 -16.154 -14.154 1.00 79.62 196 ARG A O 1
ATOM 1613 N N . ARG A 1 197 ? 5.454 -16.213 -13.208 1.00 79.44 197 ARG A N 1
ATOM 1614 C CA . ARG A 1 197 ? 5.051 -17.123 -12.129 1.00 79.44 197 ARG A CA 1
ATOM 1615 C C . ARG A 1 197 ? 4.198 -16.413 -11.088 1.00 79.44 197 ARG A C 1
ATOM 1617 O O . ARG A 1 197 ? 3.240 -17.012 -10.607 1.00 79.44 197 ARG A O 1
ATOM 1624 N N . ASN A 1 198 ? 4.560 -15.173 -10.775 1.00 77.62 198 ASN A N 1
ATOM 1625 C CA . ASN A 1 198 ? 3.977 -14.402 -9.688 1.00 77.62 198 ASN A CA 1
ATOM 1626 C C . ASN A 1 198 ? 2.779 -13.550 -10.112 1.00 77.62 198 ASN A C 1
ATOM 1628 O O . ASN A 1 198 ? 1.955 -13.242 -9.267 1.00 77.62 198 ASN A O 1
ATOM 1632 N N . ASP A 1 199 ? 2.639 -13.204 -11.388 1.00 71.94 199 ASP A N 1
ATOM 1633 C CA . ASP A 1 199 ? 1.504 -12.447 -11.917 1.00 71.94 199 ASP A CA 1
ATOM 1634 C C . ASP A 1 199 ? 1.033 -13.075 -13.225 1.00 71.94 199 ASP A C 1
ATOM 1636 O O . ASP A 1 199 ? 1.473 -12.755 -14.330 1.00 71.94 199 ASP A O 1
ATOM 1640 N N . ARG A 1 200 ? 0.135 -14.050 -13.089 1.00 60.50 200 ARG A N 1
ATOM 1641 C CA . ARG A 1 200 ? -0.384 -14.823 -14.224 1.00 60.50 200 ARG A CA 1
ATOM 1642 C C . ARG A 1 200 ? -1.380 -14.025 -15.070 1.00 60.50 200 ARG A C 1
ATOM 1644 O O . ARG A 1 200 ? -1.794 -14.513 -16.124 1.00 60.50 200 ARG A O 1
ATOM 1651 N N . CYS A 1 201 ? -1.786 -12.839 -14.613 1.00 56.16 201 CYS A N 1
ATOM 1652 C CA . CYS A 1 201 ? -2.739 -11.985 -15.303 1.00 56.16 201 CYS A CA 1
ATOM 1653 C C . CYS A 1 201 ? -2.045 -11.035 -16.270 1.00 56.16 201 CYS A C 1
ATOM 1655 O O . CYS A 1 201 ? -2.349 -11.018 -17.463 1.00 56.16 201 CYS A O 1
ATOM 1657 N N . LEU A 1 202 ? -1.066 -10.293 -15.761 1.00 52.59 202 LEU A N 1
ATOM 1658 C CA . LEU A 1 202 ? -0.401 -9.235 -16.504 1.00 52.59 202 LEU A CA 1
ATOM 1659 C C . LEU A 1 202 ? 0.803 -9.735 -17.301 1.00 52.59 202 LEU A C 1
ATOM 1661 O O . LEU A 1 202 ? 1.222 -9.079 -18.247 1.00 52.59 202 LEU A O 1
ATOM 1665 N N . ALA A 1 203 ? 1.352 -10.914 -17.005 1.00 54.75 203 ALA A N 1
ATOM 1666 C CA . ALA A 1 203 ? 2.585 -11.365 -17.648 1.00 54.75 203 ALA A CA 1
ATOM 1667 C C . ALA A 1 203 ? 2.471 -11.788 -19.129 1.00 54.75 203 ALA A C 1
ATOM 1669 O O . ALA A 1 203 ? 3.451 -12.276 -19.705 1.00 54.75 203 ALA A O 1
ATOM 1670 N N . GLN A 1 204 ? 1.307 -11.592 -19.759 1.00 48.97 204 GLN A N 1
ATOM 1671 C CA . GLN A 1 204 ? 1.146 -11.747 -21.208 1.00 48.97 204 GLN A CA 1
ATOM 1672 C C . GLN A 1 204 ? 1.806 -10.593 -21.988 1.00 48.97 204 GLN A C 1
ATOM 1674 O O . GLN A 1 204 ? 2.301 -10.817 -23.090 1.00 48.97 204 GLN A O 1
ATOM 1679 N N . ILE A 1 205 ? 1.889 -9.392 -21.403 1.00 53.69 205 ILE A N 1
ATOM 1680 C CA . ILE A 1 205 ? 2.584 -8.210 -21.940 1.00 53.69 205 ILE A CA 1
ATOM 1681 C C . ILE A 1 205 ? 3.157 -7.471 -20.731 1.00 53.69 205 ILE A C 1
ATOM 1683 O O . ILE A 1 205 ? 2.364 -7.103 -19.880 1.00 53.69 205 ILE A O 1
ATOM 1687 N N . MET A 1 206 ? 4.477 -7.241 -20.618 1.00 57.12 206 MET A N 1
ATOM 1688 C CA . MET A 1 206 ? 5.017 -6.460 -19.486 1.00 57.12 206 MET A CA 1
ATOM 1689 C C . MET A 1 206 ? 4.333 -5.087 -19.440 1.00 57.12 206 MET A C 1
ATOM 1691 O O . MET A 1 206 ? 4.616 -4.258 -20.310 1.00 57.12 206 MET A O 1
ATOM 1695 N N . PRO A 1 207 ? 3.438 -4.827 -18.473 1.00 56.41 207 PRO A N 1
ATOM 1696 C CA . PRO A 1 207 ? 2.741 -3.562 -18.445 1.00 56.41 207 PRO A CA 1
ATOM 1697 C C . PRO A 1 207 ? 3.696 -2.485 -17.922 1.00 56.41 207 PRO A C 1
ATOM 1699 O O . PRO A 1 207 ? 4.595 -2.739 -17.120 1.00 56.41 207 PRO A O 1
ATOM 1702 N N . VAL A 1 208 ? 3.531 -1.256 -18.389 1.00 61.59 208 VAL A N 1
ATOM 1703 C CA . VAL A 1 208 ? 4.309 -0.110 -17.912 1.00 61.59 208 VAL A CA 1
ATOM 1704 C C . VAL A 1 208 ? 3.483 0.587 -16.835 1.00 61.59 208 VAL A C 1
ATOM 1706 O O . VAL A 1 208 ? 2.778 1.553 -17.103 1.00 61.59 208 VAL A O 1
ATOM 1709 N N . CYS A 1 209 ? 3.491 0.026 -15.630 1.00 75.31 209 CYS A N 1
ATOM 1710 C CA . CYS A 1 209 ? 2.682 0.501 -14.510 1.00 75.31 209 CYS A CA 1
ATOM 1711 C C . CYS A 1 209 ? 3.370 0.231 -13.163 1.00 75.31 209 CYS A C 1
ATOM 1713 O O . CYS A 1 209 ? 4.485 -0.300 -13.098 1.00 75.31 209 CYS A O 1
ATOM 1715 N N . LEU A 1 210 ? 2.713 0.630 -12.074 1.00 82.12 210 LEU A N 1
ATOM 1716 C CA . LEU A 1 210 ? 3.212 0.508 -10.702 1.00 82.12 210 LEU A CA 1
ATOM 1717 C C . LEU A 1 210 ? 3.591 -0.932 -10.331 1.00 82.12 210 LEU A C 1
ATOM 1719 O O . LEU A 1 210 ? 4.543 -1.171 -9.590 1.00 82.12 210 LEU A O 1
ATOM 1723 N N . GLU A 1 211 ? 2.858 -1.886 -10.878 1.00 84.12 211 GLU A N 1
ATOM 1724 C CA . GLU A 1 211 ? 3.034 -3.316 -10.724 1.00 84.12 211 GLU A CA 1
ATOM 1725 C C . GLU A 1 211 ? 4.440 -3.731 -11.156 1.00 84.12 211 GLU A C 1
ATOM 1727 O O . GLU A 1 211 ? 5.112 -4.450 -10.425 1.00 84.12 211 GLU A O 1
ATOM 1732 N N . THR A 1 212 ? 4.949 -3.191 -12.264 1.00 85.56 212 THR A N 1
ATOM 1733 C CA . THR A 1 212 ? 6.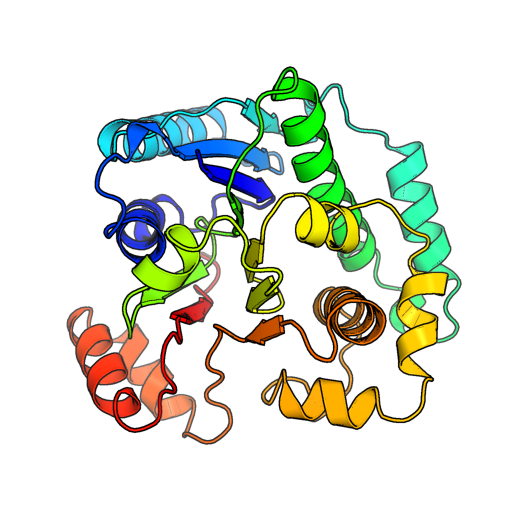299 -3.496 -12.759 1.00 85.56 212 THR A CA 1
ATOM 1734 C C . THR A 1 212 ? 7.391 -2.970 -11.831 1.00 85.56 212 THR A C 1
ATOM 1736 O O . THR A 1 212 ? 8.391 -3.656 -11.625 1.00 85.56 212 THR A O 1
ATOM 1739 N N . ILE A 1 213 ? 7.189 -1.806 -11.199 1.00 89.12 213 ILE A N 1
ATOM 1740 C CA . ILE A 1 213 ? 8.112 -1.295 -10.170 1.00 89.12 213 ILE A CA 1
ATOM 1741 C C . ILE A 1 213 ? 8.165 -2.269 -8.988 1.00 89.12 213 ILE A C 1
ATOM 1743 O O . ILE A 1 213 ? 9.249 -2.666 -8.559 1.00 89.12 213 ILE A O 1
ATOM 1747 N N . TYR A 1 214 ? 7.010 -2.692 -8.472 1.00 91.62 214 TYR A N 1
ATOM 1748 C CA . TYR A 1 214 ? 6.974 -3.613 -7.337 1.00 91.62 214 TYR A CA 1
ATOM 1749 C C . TYR A 1 214 ? 7.459 -5.016 -7.690 1.00 91.62 214 TYR A C 1
ATOM 1751 O O . TYR A 1 214 ? 8.134 -5.635 -6.878 1.00 91.62 214 TYR A O 1
ATOM 1759 N N . GLN A 1 215 ? 7.199 -5.504 -8.898 1.00 90.81 215 GLN A N 1
ATOM 1760 C CA . GLN A 1 215 ? 7.698 -6.795 -9.368 1.00 90.81 215 GLN A CA 1
ATOM 1761 C C . GLN A 1 215 ? 9.216 -6.796 -9.514 1.00 90.81 215 GLN A C 1
ATOM 1763 O O . GLN A 1 215 ? 9.868 -7.768 -9.139 1.00 90.81 215 GLN A O 1
ATOM 1768 N N . ALA A 1 216 ? 9.798 -5.691 -9.982 1.00 91.50 216 ALA A N 1
ATOM 1769 C CA . ALA A 1 216 ? 11.242 -5.499 -9.972 1.00 91.50 216 ALA A CA 1
ATOM 1770 C C . ALA A 1 216 ? 11.807 -5.487 -8.541 1.00 91.50 216 ALA A C 1
ATOM 1772 O O . ALA A 1 216 ? 12.776 -6.188 -8.265 1.00 91.50 216 ALA A O 1
ATOM 1773 N N . LEU A 1 217 ? 11.169 -4.789 -7.594 1.00 93.69 217 LEU A N 1
ATOM 1774 C CA . LEU A 1 217 ? 11.576 -4.827 -6.180 1.00 93.69 217 LEU A CA 1
ATOM 1775 C C . LEU A 1 217 ? 11.473 -6.236 -5.572 1.00 93.69 217 LEU A C 1
ATOM 1777 O O . LEU A 1 217 ? 12.387 -6.670 -4.867 1.00 93.69 217 LEU A O 1
ATOM 1781 N N . LEU A 1 218 ? 10.387 -6.958 -5.862 1.00 94.06 218 LEU A N 1
ATOM 1782 C CA . LEU A 1 218 ? 10.172 -8.345 -5.447 1.00 94.06 218 LEU A CA 1
ATOM 1783 C C . LEU A 1 218 ? 11.251 -9.268 -6.010 1.00 94.06 218 LEU A C 1
ATOM 1785 O O . LEU A 1 218 ? 11.830 -10.059 -5.268 1.00 94.06 218 LEU A O 1
ATOM 1789 N N . PHE A 1 219 ? 11.581 -9.125 -7.291 1.00 93.88 219 PHE A N 1
ATOM 1790 C CA . PHE A 1 219 ? 12.645 -9.890 -7.926 1.00 93.88 219 PHE A CA 1
ATOM 1791 C C . PHE A 1 219 ? 14.012 -9.623 -7.285 1.00 93.88 219 PHE A C 1
ATOM 1793 O O . PHE A 1 219 ? 14.744 -10.565 -6.987 1.00 93.88 219 PHE A O 1
ATOM 1800 N N . THR A 1 220 ? 14.340 -8.358 -7.020 1.00 93.25 220 THR A N 1
ATOM 1801 C CA . THR A 1 220 ? 15.655 -7.967 -6.495 1.00 93.25 220 THR A CA 1
ATOM 1802 C C . THR A 1 220 ? 15.842 -8.342 -5.024 1.00 93.25 220 THR A C 1
ATOM 1804 O O . THR A 1 220 ? 16.941 -8.718 -4.618 1.00 93.25 220 THR A O 1
ATOM 1807 N N . HIS A 1 221 ? 14.796 -8.239 -4.199 1.00 93.56 221 HIS A N 1
ATOM 1808 C CA . HIS A 1 221 ? 14.927 -8.368 -2.740 1.00 93.56 221 HIS A CA 1
ATOM 1809 C C . HIS A 1 221 ? 14.240 -9.595 -2.142 1.00 93.56 221 HIS A C 1
ATOM 1811 O O . HIS A 1 221 ? 14.648 -10.057 -1.078 1.00 93.56 221 HIS A O 1
ATOM 1817 N N . PHE A 1 222 ? 13.241 -10.153 -2.825 1.00 93.88 222 PHE A N 1
ATOM 1818 C CA . PHE A 1 222 ? 12.322 -11.134 -2.248 1.00 93.88 222 PHE A CA 1
ATOM 1819 C C . PHE A 1 222 ? 12.109 -12.374 -3.120 1.00 93.88 222 PHE A C 1
ATOM 1821 O O . PHE A 1 222 ? 11.168 -13.134 -2.885 1.00 93.88 222 PHE A O 1
ATOM 1828 N N . ARG A 1 223 ? 12.995 -12.622 -4.095 1.00 89.88 223 ARG A N 1
ATOM 1829 C CA . ARG A 1 223 ? 12.860 -13.700 -5.092 1.00 89.88 223 ARG A CA 1
ATOM 1830 C C . ARG A 1 223 ? 12.507 -15.065 -4.502 1.00 89.88 223 ARG A C 1
ATOM 1832 O O . ARG A 1 223 ? 11.745 -15.808 -5.109 1.00 89.88 223 ARG A O 1
ATOM 1839 N N . ASN A 1 224 ? 13.084 -15.375 -3.342 1.00 88.81 224 ASN A N 1
ATOM 1840 C CA . ASN A 1 224 ? 12.926 -16.652 -2.642 1.00 88.81 224 ASN A CA 1
ATOM 1841 C C . ASN A 1 224 ? 12.218 -16.503 -1.288 1.00 88.81 224 ASN A C 1
ATOM 1843 O O . ASN A 1 224 ? 12.201 -17.448 -0.508 1.00 88.81 224 ASN A O 1
ATOM 1847 N N . ASN A 1 225 ? 11.720 -15.308 -0.973 1.00 90.94 225 ASN A N 1
ATOM 1848 C CA . ASN A 1 225 ? 11.215 -14.973 0.354 1.00 90.94 225 ASN A CA 1
ATOM 1849 C C . ASN A 1 225 ? 9.981 -14.071 0.279 1.00 90.94 225 ASN A C 1
ATOM 1851 O O . ASN A 1 225 ? 9.843 -13.092 1.012 1.00 90.94 225 ASN A O 1
ATOM 1855 N N . SER A 1 226 ? 9.111 -14.374 -0.679 1.00 91.19 226 SER A N 1
ATOM 1856 C CA . SER A 1 226 ? 7.813 -13.737 -0.807 1.00 91.19 226 SER A CA 1
ATOM 1857 C C . SER A 1 226 ? 6.751 -14.740 -1.219 1.00 91.19 226 SER A C 1
ATOM 1859 O O . SER A 1 226 ? 7.047 -15.721 -1.901 1.00 91.19 226 SER A O 1
ATOM 1861 N N . THR A 1 227 ? 5.519 -14.470 -0.800 1.00 88.69 227 THR A N 1
ATOM 1862 C CA . THR A 1 227 ? 4.347 -15.291 -1.106 1.00 88.69 227 THR A CA 1
ATOM 1863 C C . THR A 1 227 ? 3.265 -14.397 -1.680 1.00 88.69 227 THR A C 1
ATOM 1865 O O . THR A 1 227 ? 2.856 -13.425 -1.040 1.00 88.69 227 THR A O 1
ATOM 1868 N N . ASN A 1 228 ? 2.809 -14.711 -2.892 1.00 86.06 228 ASN A N 1
ATOM 1869 C CA . ASN A 1 228 ? 1.674 -14.008 -3.465 1.00 86.06 228 ASN A CA 1
ATOM 1870 C C . ASN A 1 228 ? 0.393 -14.485 -2.766 1.00 86.06 228 ASN A C 1
ATOM 1872 O O . ASN A 1 228 ? 0.047 -15.660 -2.833 1.00 86.06 228 ASN A O 1
ATOM 1876 N N . LEU A 1 229 ? -0.292 -13.571 -2.090 1.00 83.12 229 LEU A N 1
ATOM 1877 C CA . LEU A 1 229 ? -1.604 -13.785 -1.502 1.00 83.12 229 LEU A CA 1
ATOM 1878 C C . LEU A 1 229 ? -2.713 -13.636 -2.537 1.00 83.12 229 LEU A C 1
ATOM 1880 O O . LEU A 1 229 ? -3.769 -14.214 -2.340 1.00 83.12 229 LEU A O 1
ATOM 1884 N N . ARG A 1 230 ? -2.502 -12.873 -3.613 1.00 78.88 230 ARG A N 1
ATOM 1885 C CA . ARG A 1 230 ? -3.503 -12.619 -4.651 1.00 78.88 230 ARG A CA 1
ATOM 1886 C C . ARG A 1 230 ? -3.670 -13.839 -5.550 1.00 78.88 230 ARG A C 1
ATOM 1888 O O . ARG A 1 230 ? -2.712 -14.345 -6.131 1.00 78.88 230 ARG A O 1
ATOM 1895 N N . TYR A 1 231 ? -4.920 -14.242 -5.743 1.00 70.00 231 TYR A N 1
ATOM 1896 C CA . TYR A 1 231 ? -5.299 -15.203 -6.773 1.00 70.00 231 TYR A CA 1
ATOM 1897 C C . TYR A 1 231 ? -5.848 -14.494 -8.009 1.00 70.00 231 TYR A C 1
ATOM 1899 O O . TYR A 1 231 ? -6.854 -13.787 -7.930 1.00 70.00 231 TYR A O 1
ATOM 1907 N N . ASP A 1 232 ? -5.217 -14.727 -9.159 1.00 60.66 232 ASP A N 1
ATOM 1908 C CA . ASP A 1 232 ? -5.643 -14.175 -10.443 1.00 60.66 232 ASP A CA 1
ATOM 1909 C C . ASP A 1 232 ? -6.337 -15.216 -11.328 1.00 60.66 232 ASP A C 1
ATOM 1911 O O . ASP A 1 232 ? -5.799 -16.281 -11.636 1.00 60.66 232 ASP A O 1
ATOM 1915 N N . TYR A 1 233 ? -7.534 -14.861 -11.793 1.00 52.94 233 TYR A N 1
ATOM 1916 C CA . TYR A 1 233 ? -8.485 -15.729 -12.491 1.00 52.94 233 TYR A CA 1
ATOM 1917 C C . TYR A 1 233 ? -8.235 -15.948 -13.982 1.00 52.94 233 TYR A C 1
ATOM 1919 O O . TYR A 1 233 ? -9.110 -16.470 -14.665 1.00 52.94 233 TYR A O 1
ATOM 1927 N N . THR A 1 234 ? -7.072 -15.613 -14.539 1.00 45.75 234 THR A N 1
ATOM 1928 C CA . THR A 1 234 ? -6.879 -15.635 -16.006 1.00 45.75 234 THR A CA 1
ATOM 1929 C C . THR A 1 234 ? -6.977 -17.009 -16.676 1.00 45.75 234 THR A C 1
ATOM 1931 O O . THR A 1 234 ? -6.858 -17.102 -17.896 1.00 45.75 234 THR A O 1
ATOM 1934 N N . ARG A 1 235 ? -7.241 -18.079 -15.915 1.00 40.41 235 ARG A N 1
ATOM 1935 C CA . ARG A 1 235 ? -7.587 -19.414 -16.429 1.00 40.41 235 ARG A CA 1
ATOM 1936 C C . ARG A 1 235 ? -9.083 -19.750 -16.427 1.00 40.41 235 ARG A C 1
ATOM 1938 O O . ARG A 1 235 ? -9.442 -20.763 -17.019 1.00 40.41 235 ARG A O 1
ATOM 1945 N N . PHE A 1 236 ? -9.941 -18.941 -15.811 1.00 47.88 236 PHE A N 1
ATOM 1946 C CA . PHE A 1 236 ? -11.391 -19.146 -15.783 1.00 47.88 236 PHE A CA 1
ATOM 1947 C C . PHE A 1 236 ? -12.093 -18.028 -16.555 1.00 47.88 236 PHE A C 1
ATOM 1949 O O . PHE A 1 236 ? -11.602 -16.902 -16.623 1.00 47.88 236 PHE A O 1
ATOM 1956 N N . ASN A 1 237 ? -13.219 -18.352 -17.191 1.00 49.84 237 ASN A N 1
ATOM 1957 C CA . ASN A 1 237 ? -13.953 -17.424 -18.041 1.00 49.84 237 ASN A CA 1
ATOM 1958 C C . ASN A 1 237 ? -14.403 -16.204 -17.220 1.00 49.84 237 ASN A C 1
ATOM 1960 O O . ASN A 1 237 ? -15.364 -16.276 -16.456 1.00 49.84 237 ASN A O 1
ATOM 1964 N N . MET A 1 238 ? -13.691 -15.084 -17.379 1.00 47.81 238 MET A N 1
ATOM 1965 C CA . MET A 1 238 ? -13.932 -13.827 -16.663 1.00 47.81 238 MET A CA 1
ATOM 1966 C C . MET A 1 238 ? -15.395 -13.383 -16.741 1.00 47.81 238 MET A C 1
ATOM 1968 O O . MET A 1 238 ? -15.889 -12.781 -15.797 1.00 47.81 238 MET A O 1
ATOM 1972 N N . ALA A 1 239 ? -16.098 -13.712 -17.828 1.00 49.66 239 ALA A N 1
ATOM 1973 C CA . ALA A 1 239 ? -17.508 -13.388 -17.994 1.00 49.66 239 ALA A CA 1
ATOM 1974 C C . ALA A 1 239 ? -18.409 -14.075 -16.952 1.00 49.66 239 ALA A C 1
ATOM 1976 O O . ALA A 1 239 ? -19.341 -13.447 -16.467 1.00 49.66 239 ALA A O 1
ATOM 1977 N N . GLU A 1 240 ? -18.134 -15.321 -16.558 1.00 51.06 240 GLU A N 1
ATOM 1978 C CA . GLU A 1 240 ? -18.978 -16.052 -15.600 1.00 51.06 240 GLU A CA 1
ATOM 1979 C C . GLU A 1 240 ? -18.792 -15.528 -14.172 1.00 51.06 240 GLU A C 1
ATOM 1981 O O . GLU A 1 240 ? -19.770 -15.188 -13.514 1.00 51.06 240 GLU A O 1
ATOM 1986 N N . VAL A 1 241 ? -17.547 -15.353 -13.718 1.00 50.75 241 VAL A N 1
ATOM 1987 C CA . VAL A 1 241 ? -17.243 -14.821 -12.373 1.00 50.75 241 VAL A CA 1
ATOM 1988 C C . VAL A 1 241 ? -17.688 -13.359 -12.239 1.00 50.75 241 VAL A C 1
ATOM 1990 O O . VAL A 1 241 ? -18.214 -12.951 -11.202 1.00 50.75 241 VAL A O 1
ATOM 1993 N N . TRP A 1 242 ? -17.522 -12.563 -13.299 1.00 49.59 242 TRP A N 1
ATOM 1994 C CA . TRP A 1 242 ? -17.941 -11.163 -13.325 1.00 49.59 242 TRP A CA 1
ATOM 1995 C C . TRP A 1 242 ? -19.466 -11.010 -13.330 1.00 49.59 242 TRP A C 1
ATOM 1997 O O . TRP A 1 242 ? -19.988 -10.227 -12.536 1.00 49.59 242 TRP A O 1
ATOM 2007 N N . ASN A 1 243 ? -20.182 -11.792 -14.147 1.00 47.81 243 ASN A N 1
ATOM 2008 C CA . ASN A 1 243 ? -21.649 -11.785 -14.174 1.00 47.81 243 ASN A CA 1
ATOM 2009 C C . ASN A 1 243 ? -22.237 -12.276 -12.846 1.00 47.81 243 ASN A C 1
ATOM 2011 O O . ASN A 1 243 ? -23.207 -11.702 -12.363 1.00 47.81 243 ASN A O 1
ATOM 2015 N N . MET A 1 244 ? -21.595 -13.250 -12.191 1.00 50.16 244 MET A N 1
ATOM 2016 C CA . MET A 1 244 ? -21.948 -13.640 -10.826 1.00 50.16 244 MET A CA 1
ATOM 2017 C C . MET A 1 244 ? -21.763 -12.463 -9.851 1.00 50.16 244 MET A C 1
ATOM 2019 O O . MET A 1 244 ? -22.658 -12.164 -9.077 1.00 50.16 244 MET A O 1
ATOM 2023 N N . SER A 1 245 ? -20.658 -11.714 -9.907 1.00 47.47 245 SER A N 1
ATOM 2024 C CA . SER A 1 245 ? -20.393 -10.625 -8.946 1.00 47.47 245 SER A CA 1
ATOM 2025 C C . SER A 1 245 ? -21.347 -9.417 -9.014 1.00 47.47 245 SER A C 1
ATOM 2027 O O . SER A 1 245 ? -21.434 -8.668 -8.037 1.00 47.47 245 SER A O 1
ATOM 2029 N N . LEU A 1 246 ? -22.031 -9.208 -10.147 1.00 42.94 246 LEU A N 1
ATOM 2030 C CA . LEU A 1 246 ? -22.849 -8.017 -10.408 1.00 42.94 246 LEU A CA 1
ATOM 2031 C C . LEU A 1 246 ? -24.345 -8.196 -10.116 1.00 42.94 246 LEU A C 1
ATOM 2033 O O . LEU A 1 246 ? -25.025 -7.194 -9.906 1.00 42.94 246 LEU A O 1
ATOM 2037 N N . GLU A 1 247 ? -24.862 -9.426 -10.113 1.00 45.66 247 GLU A N 1
ATOM 2038 C CA . GLU A 1 247 ? -26.315 -9.660 -10.134 1.00 45.66 247 GLU A CA 1
ATOM 2039 C C . GLU A 1 247 ? -26.935 -9.974 -8.759 1.00 45.66 247 GLU A C 1
ATOM 2041 O O . GLU A 1 247 ? -28.131 -9.752 -8.581 1.00 45.66 247 GLU A O 1
ATOM 2046 N N . ASP A 1 248 ? -26.158 -10.425 -7.764 1.00 48.50 248 ASP A N 1
ATOM 2047 C CA . ASP A 1 248 ? -26.694 -10.794 -6.439 1.00 48.50 2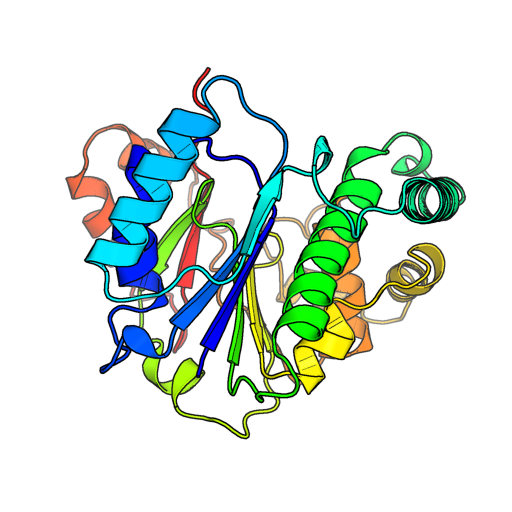48 ASP A CA 1
ATOM 2048 C C . ASP A 1 248 ? -25.587 -10.809 -5.348 1.00 48.50 248 ASP A C 1
ATOM 2050 O O . ASP A 1 248 ? -24.527 -11.404 -5.568 1.00 48.50 248 ASP A O 1
ATOM 2054 N N . PRO A 1 249 ? -25.786 -10.197 -4.160 1.00 45.56 249 PRO A N 1
ATOM 2055 C CA . PRO A 1 249 ? -24.876 -10.308 -3.013 1.00 45.56 249 PRO A CA 1
ATOM 2056 C C . PRO A 1 249 ? -24.514 -11.747 -2.598 1.00 45.56 249 PRO A C 1
ATOM 2058 O O . PRO A 1 249 ? -23.396 -11.965 -2.129 1.00 45.56 249 PRO A O 1
ATOM 2061 N N . THR A 1 250 ? -25.399 -12.733 -2.806 1.00 48.50 250 THR A N 1
ATOM 2062 C CA . THR A 1 250 ? -25.147 -14.162 -2.506 1.00 48.50 250 THR A CA 1
ATOM 2063 C C . THR A 1 250 ? -24.207 -14.842 -3.510 1.00 48.50 250 THR A C 1
ATOM 2065 O O . THR A 1 250 ? -23.664 -15.919 -3.261 1.00 48.50 250 THR A O 1
ATOM 2068 N N . SER A 1 251 ? -23.941 -14.197 -4.645 1.00 52.97 251 SER A N 1
ATOM 2069 C CA . SER A 1 251 ? -23.029 -14.699 -5.676 1.00 52.97 251 SER A CA 1
ATOM 2070 C C . SER A 1 251 ? -21.569 -14.677 -5.248 1.00 52.97 251 SER A C 1
ATOM 2072 O O . SER A 1 251 ? -20.757 -15.414 -5.800 1.00 52.97 251 SER A O 1
ATOM 2074 N N . ARG A 1 252 ? -21.223 -13.841 -4.262 1.00 53.81 252 ARG A N 1
ATOM 2075 C CA . ARG A 1 252 ? -19.870 -13.770 -3.697 1.00 53.81 252 ARG A CA 1
ATOM 2076 C C . ARG A 1 252 ? -19.479 -15.086 -3.029 1.00 53.81 252 ARG A C 1
ATOM 2078 O O . ARG A 1 252 ? -18.384 -15.581 -3.283 1.00 53.81 252 ARG A O 1
ATOM 2085 N N . ASP A 1 253 ? -20.390 -15.680 -2.263 1.00 58.50 253 ASP A N 1
ATOM 2086 C CA . ASP A 1 253 ? -20.163 -16.973 -1.611 1.00 58.50 253 ASP A CA 1
ATOM 2087 C C . ASP A 1 253 ? -20.048 -18.094 -2.649 1.00 58.50 253 ASP A C 1
ATOM 2089 O O . ASP A 1 253 ? -19.162 -18.937 -2.553 1.00 58.50 253 ASP A O 1
ATOM 2093 N N . ARG A 1 254 ? -20.839 -18.031 -3.730 1.00 58.91 254 ARG A N 1
ATOM 2094 C CA . ARG A 1 254 ? -20.736 -18.971 -4.862 1.00 58.91 254 ARG A CA 1
ATOM 2095 C C . ARG A 1 254 ? -19.406 -18.872 -5.608 1.00 58.91 254 ARG A C 1
ATOM 2097 O O . ARG A 1 254 ? -18.871 -19.892 -6.033 1.00 58.91 254 ARG A O 1
ATOM 2104 N N . ILE A 1 255 ? -18.866 -17.660 -5.773 1.00 61.09 255 ILE A N 1
ATOM 2105 C CA . ILE A 1 255 ? -17.540 -17.450 -6.371 1.00 61.09 255 ILE A CA 1
ATOM 2106 C C . ILE A 1 255 ? -16.474 -18.087 -5.481 1.00 61.09 255 ILE A C 1
ATOM 2108 O O . ILE A 1 255 ? -15.640 -18.822 -5.999 1.00 61.09 255 ILE A O 1
ATOM 2112 N N . VAL A 1 256 ? -16.528 -17.855 -4.163 1.00 61.03 256 VAL A N 1
ATOM 2113 C CA . VAL A 1 256 ? -15.606 -18.457 -3.185 1.00 61.03 256 VAL A CA 1
ATOM 2114 C C . VAL A 1 256 ? -15.708 -19.985 -3.190 1.00 61.03 256 VAL A C 1
ATOM 2116 O O . VAL A 1 256 ? -14.683 -20.661 -3.262 1.00 61.03 256 VAL A O 1
ATOM 2119 N N . GLU A 1 257 ? -16.911 -20.555 -3.178 1.00 64.12 257 GLU A N 1
ATOM 2120 C CA . GLU A 1 257 ? -17.119 -22.008 -3.262 1.00 64.12 257 GLU A CA 1
ATOM 2121 C C . GLU A 1 257 ? -16.529 -22.604 -4.546 1.00 64.12 257 GLU A C 1
ATOM 2123 O O . GLU A 1 257 ? -15.846 -23.629 -4.494 1.00 64.12 257 GLU A O 1
ATOM 2128 N N . PHE A 1 258 ? -16.732 -21.939 -5.687 1.00 64.25 258 PHE A N 1
ATOM 2129 C CA . PHE A 1 258 ? -16.243 -22.393 -6.990 1.00 64.25 258 PHE A CA 1
ATOM 2130 C C . PHE A 1 258 ? -14.711 -22.497 -7.049 1.00 64.25 258 PHE A C 1
ATOM 2132 O O . PHE A 1 258 ? -14.167 -23.425 -7.650 1.00 64.25 258 PHE A O 1
ATOM 2139 N N . ILE A 1 259 ? -14.005 -21.568 -6.406 1.00 60.31 259 ILE A N 1
ATOM 2140 C CA . ILE A 1 259 ? -12.538 -21.483 -6.454 1.00 60.31 259 ILE A CA 1
ATOM 2141 C C . ILE A 1 259 ? -11.806 -22.136 -5.299 1.00 60.31 259 ILE A C 1
ATOM 2143 O O . ILE A 1 259 ? -10.620 -22.430 -5.442 1.00 60.31 259 ILE A O 1
ATOM 2147 N N . THR A 1 260 ? -12.483 -22.367 -4.172 1.00 65.00 260 THR A N 1
ATOM 2148 C CA . THR A 1 260 ? -11.894 -22.975 -2.970 1.00 65.00 260 THR A CA 1
ATOM 2149 C C . THR A 1 260 ? -11.040 -24.217 -3.250 1.00 65.00 260 THR A C 1
ATOM 2151 O O . THR A 1 260 ? -9.960 -24.332 -2.662 1.00 65.00 260 THR A O 1
ATOM 2154 N N . PRO A 1 261 ? -11.423 -25.113 -4.181 1.00 62.16 261 PRO A N 1
ATOM 2155 C CA . PRO A 1 261 ? -10.613 -26.282 -4.522 1.00 62.16 261 PRO A CA 1
ATOM 2156 C C . PRO A 1 261 ? -9.259 -25.975 -5.183 1.00 62.16 261 PRO A C 1
ATOM 2158 O O . PRO A 1 261 ? -8.379 -26.831 -5.181 1.00 62.16 261 PRO A O 1
ATOM 2161 N N . PHE A 1 262 ? -9.085 -24.787 -5.766 1.00 58.50 262 PHE A N 1
ATOM 2162 C CA . PHE A 1 262 ? -7.914 -24.412 -6.570 1.00 58.50 262 PHE A CA 1
ATOM 2163 C C . PHE A 1 262 ? -6.945 -23.476 -5.838 1.00 58.50 262 PHE A C 1
ATOM 2165 O O . PHE A 1 262 ? -6.008 -22.958 -6.450 1.00 58.50 262 PHE A O 1
ATOM 2172 N N . ILE A 1 263 ? -7.192 -23.239 -4.552 1.00 61.75 263 ILE A N 1
ATOM 2173 C CA . ILE A 1 263 ? -6.473 -22.282 -3.719 1.00 61.75 263 ILE A CA 1
ATOM 2174 C C . ILE A 1 263 ? -5.406 -22.982 -2.879 1.00 61.75 263 ILE A C 1
ATOM 2176 O O . ILE A 1 263 ? -5.693 -23.946 -2.166 1.00 61.75 263 ILE A O 1
ATOM 2180 N N . GLU A 1 264 ? -4.189 -22.444 -2.923 1.00 61.53 264 GLU A N 1
ATOM 2181 C CA . GLU A 1 264 ? -3.090 -22.840 -2.044 1.00 61.53 264 GLU A CA 1
ATOM 2182 C C . GLU A 1 264 ? -3.337 -22.364 -0.599 1.00 61.53 264 GLU A C 1
ATOM 2184 O O . GLU A 1 264 ? -4.191 -21.519 -0.318 1.00 61.53 264 GLU A O 1
ATOM 2189 N N . THR A 1 265 ? -2.611 -22.936 0.360 1.00 58.69 265 THR A N 1
ATOM 2190 C CA . THR A 1 265 ? -2.697 -22.518 1.764 1.00 58.69 265 THR A CA 1
ATOM 2191 C C . THR A 1 265 ? -2.308 -21.039 1.866 1.00 58.69 265 THR A C 1
ATOM 2193 O O . THR A 1 265 ? -1.257 -20.660 1.365 1.00 58.69 265 THR A O 1
ATOM 2196 N N . ASP A 1 266 ? -3.165 -20.216 2.478 1.00 63.66 266 ASP A N 1
ATOM 2197 C CA . ASP A 1 266 ? -2.953 -18.782 2.769 1.00 63.66 266 ASP A CA 1
ATOM 2198 C C . ASP A 1 266 ? -3.306 -17.767 1.658 1.00 63.66 266 ASP A C 1
ATOM 2200 O O . ASP A 1 266 ? -2.902 -16.612 1.719 1.00 63.66 266 ASP A O 1
ATOM 2204 N N . THR A 1 267 ? -4.108 -18.130 0.654 1.00 70.38 267 THR A N 1
ATOM 2205 C CA . THR A 1 267 ? -4.514 -17.174 -0.404 1.00 70.38 267 THR A CA 1
ATOM 2206 C C . THR A 1 267 ? -5.652 -16.222 0.020 1.00 70.38 267 THR A C 1
ATOM 2208 O O . THR A 1 267 ? -6.693 -16.649 0.537 1.00 70.38 267 THR A O 1
ATOM 2211 N N . LEU A 1 268 ? -5.487 -14.931 -0.296 1.00 76.44 268 LEU A N 1
ATOM 2212 C CA . LEU A 1 268 ? -6.471 -13.850 -0.184 1.00 76.44 268 LEU A CA 1
ATOM 2213 C C . LEU A 1 268 ? -6.950 -13.394 -1.575 1.00 76.44 268 LEU A C 1
ATOM 2215 O O . LEU A 1 268 ? -6.177 -12.985 -2.438 1.00 76.44 268 LEU A O 1
ATOM 2219 N N . PHE A 1 269 ? -8.257 -13.366 -1.785 1.00 74.69 269 PHE A N 1
ATOM 2220 C CA . PHE 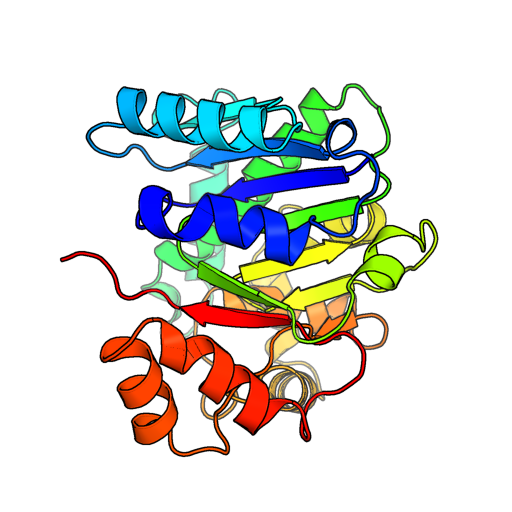A 1 269 ? -8.850 -12.860 -3.017 1.00 74.69 269 PHE A CA 1
ATOM 2221 C C . PHE A 1 269 ? -8.922 -11.350 -2.983 1.00 74.69 269 PHE A C 1
ATOM 2223 O O . PHE A 1 269 ? -9.352 -10.762 -1.995 1.00 74.69 269 PHE A O 1
ATOM 2230 N N . ILE A 1 270 ? -8.517 -10.727 -4.083 1.00 72.38 270 ILE A N 1
ATOM 2231 C CA . ILE A 1 270 ? -8.564 -9.280 -4.250 1.00 72.38 270 ILE A CA 1
ATOM 2232 C C . ILE A 1 270 ? -9.404 -9.008 -5.491 1.00 72.38 270 ILE A C 1
ATOM 2234 O O . ILE A 1 270 ? -9.023 -9.372 -6.601 1.00 72.38 270 ILE A O 1
ATOM 2238 N N . LEU A 1 271 ? -10.573 -8.407 -5.294 1.00 69.19 271 LEU A N 1
ATOM 2239 C CA . LEU A 1 271 ? -11.495 -8.036 -6.359 1.00 69.19 271 LEU A CA 1
ATOM 2240 C C . LEU A 1 271 ? -11.443 -6.520 -6.551 1.00 69.19 271 LEU A C 1
ATOM 2242 O O . LEU A 1 271 ? -11.611 -5.747 -5.604 1.00 69.19 271 LEU A O 1
ATOM 2246 N N . HIS A 1 272 ? -11.233 -6.084 -7.791 1.00 67.31 272 HIS A N 1
ATOM 2247 C CA . HIS A 1 272 ? -11.262 -4.665 -8.126 1.00 67.31 272 HIS A CA 1
ATOM 2248 C C . HIS A 1 272 ? -12.711 -4.162 -8.111 1.00 67.31 272 HIS A C 1
ATOM 2250 O O . HIS A 1 272 ? -13.560 -4.685 -8.834 1.00 67.31 272 HIS A O 1
ATOM 2256 N N . CYS A 1 273 ? -13.005 -3.115 -7.336 1.00 57.69 273 CYS A N 1
ATOM 2257 C CA . CYS A 1 273 ? -14.338 -2.516 -7.345 1.00 57.69 273 CYS A CA 1
ATOM 2258 C C . CYS A 1 273 ? -14.473 -1.566 -8.555 1.00 57.69 273 CYS A C 1
ATOM 2260 O O . CYS A 1 273 ? -13.574 -0.747 -8.785 1.00 57.69 273 CYS A O 1
ATOM 2262 N N . PRO A 1 274 ? -15.529 -1.655 -9.386 1.00 50.38 274 PRO A N 1
ATOM 2263 C CA . PRO A 1 274 ? -15.718 -0.700 -10.473 1.00 50.38 274 PRO A CA 1
ATOM 2264 C C . PRO A 1 274 ? -15.835 0.722 -9.910 1.00 50.38 274 PRO A C 1
ATOM 2266 O O . PRO A 1 274 ? -16.472 0.952 -8.883 1.00 50.38 274 PRO A O 1
ATOM 2269 N N . ARG A 1 275 ? -15.207 1.694 -10.587 1.00 50.41 275 ARG A N 1
ATOM 2270 C CA . ARG A 1 275 ? -15.326 3.111 -10.211 1.00 50.41 275 ARG A CA 1
ATOM 2271 C C . ARG A 1 275 ? -16.810 3.494 -10.227 1.00 50.41 275 ARG A C 1
ATOM 2273 O O . ARG A 1 275 ? -17.458 3.303 -11.259 1.00 50.41 275 ARG A O 1
ATOM 2280 N N . ARG A 1 276 ? -17.328 4.055 -9.125 1.00 48.00 276 ARG A N 1
ATOM 2281 C CA . ARG A 1 276 ? -18.586 4.816 -9.168 1.00 48.00 276 ARG A CA 1
ATOM 2282 C C . ARG A 1 276 ? -18.400 5.906 -10.231 1.00 48.00 276 ARG A C 1
ATOM 2284 O O . ARG A 1 276 ? -17.420 6.649 -10.168 1.00 48.00 276 ARG A O 1
ATOM 2291 N N . LYS A 1 277 ? -19.242 5.876 -11.265 1.00 40.94 277 LYS A N 1
ATOM 2292 C CA . LYS A 1 277 ? -19.289 6.918 -12.297 1.00 40.94 277 LYS A CA 1
ATOM 2293 C C . LYS A 1 277 ? -19.942 8.167 -11.735 1.00 40.94 277 LYS A C 1
ATOM 2295 O O . LYS A 1 277 ? -20.896 7.996 -10.947 1.00 40.94 277 LYS A O 1
#

Sequence (277 aa):
MIAVVIYGEFRTFDINLEENLKELFGEIADPSIIHFYILTERTPGFAEEKEAICQIIKNFGSSIRYFETMDSCSHYDSELEQKIVDDYKRIPDDRARDSFTPRLYYRRCLAYQIMNTLSLGKPYDRIVLARPFDMVYKRCRSLSSVYETTNSSVLYYGVDSLFIGNKKEMDQLLTFRPISNILSACGEPGFLDFFRRNDRCLAQIMPVCLETIYQALLFTHFRNNSTNLRYDYTRFNMAEVWNMSLEDPTSRDRIVEFITPFIETDTLFILHCPRRK

Organism: NCBI:txid1070528

pLDDT: mean 82.56, std 15.42, range [40.41, 98.0]

Secondary structure (DSSP, 8-state):
-EEEEEES--TTHHHHHHHHHHHHHTT-S-GGGEEEEEEE---TTHHHHHHHHHHHHHHTT-EEEEEEEGGG-TT--HHHHHHHHHHHHTSSSGGGG--HHHHHHHHHHHHHHHHHHHTTTPPPSEEEEE-TTTEEEEESS--HHHHH-TT--PEEEETTTEEEE-HHHHHHHSS---HHHHHGGGGSTTHHHHHHHH-TTTTTS--SSHHHHHHHHHHHHHTTSEEE-B---TTS-HHHHHHHHHH-TTHHHHHHHHHGGGPPTT-EEEEEPPPP-

Foldseek 3Di:
DEEEQEEEDLQACVPFQLVQCCQVPVPPPQQQLYEYQYEYADDDCCVVSVVVSQVSSVVSRYYYQHYDYQVPDPQDDPVLLVVLQVLQLPPPDPSVPDSPFSNVLLVSLSSVVVCVVSCVPPFHLKYKHFHRNFKHKHWLADCCCLRVCSPQQAWEDAQPGIIMGGPVLCCLQRHDDRLNVLLVLVVDPCLLVLCCVQPVPCSVDPDSHNSSSNSSSCVVPPSPRYDYQEDDDPVDDCVVLVVLVPPDPCSVVVSSVVCSVVDDHRHMYMGGDDGDD

Radius of gyration: 18.42 Å; chains: 1; bounding box: 45×46×44 Å